Protein AF-A8QCZ4-F1 (afdb_monomer)

Nearest PDB structures (foldseek):
  3c9f-assembly3_B-2  TM=9.467E-01  e=1.834E-21  Candida albicans SC5314
  3c9f-assembly3_A  TM=9.509E-01  e=8.774E-21  Candida albicans SC5314
  1rfv-assembly1_A  TM=5.365E-01  e=2.604E+00  Ovis aries
  1lhr-assembly1_A  TM=4.390E-01  e=4.296E+00  Ovis aries

Secondary structure (DSSP, 8-state):
---EEE---SS-HHHH-PPP--TTSTTGGGGSTTHHHHHHHTTS--SEEE--SGGGSSHHHHHHIIIIIGGGGTT-EE-SSEEEEEE-TTS-EEEEESSBSEEEEE-TTT--EEEEEEEE-----PPTTEEE--HHHHTTSHHHHHHHHS-S--SEEEEEEES-SSS-THHHHHHHHHHTT-SSS-EEEEE-SS-SEEEEEEETTEEEEEE-STTS-------S--SPP---------

Mean predicted aligned error: 5.65 Å

Sequence (238 aa):
MYTYTQLVDDGNGLSDAYPELSPDDPKHKWAVNGHISNEVFAMADYDLLTIGNHELYNFSVARDVYEYFVPHWGDRYLTSNVNISLPEADGTLRSRPIGQRFTRFKTRNQQLDIQAYGVLFNFQLGAEGIQVQDPKDMVREPWFQESLRAFSHVDAFVIAGHMPVTGHDGWDALHAAIRDVWPTTPILMLAGHTHVRDCRMLDDYAMALESGRYLETIGWMSVSNVSFRATHILAALH

Foldseek 3Di:
DAAEDEADWDPDCQFAVADCDDPPDPCRQVNHGRSRVLVVVLVDDGQAYEYECVQFLDLSSLVSCLPPRQVSNPQRYADLFKWFWDQDPVRHTDTDGSHHQKDWDADPPPRFIEIEGHAEAPDDNGDPRMGGDHLLVSLVDPVNLCSLVVDPDHLAYEYHYAADQPPGCSVVSVVVSNCVRVVARAYEYEYHNVQDFDKDDPDPRYMYTYFHDDPPGDDDDDDPPSDDPPPPPPPDDD

Radius of gyration: 19.3 Å; Cα contacts (8 Å, |Δi|>4): 457; chains: 1; bounding box: 55×37×67 Å

pLDDT: mean 90.16, std 15.72, range [27.78, 98.81]

InterPro domains:
  IPR004843 Calcineurin-like, phosphoesterase domain [PF00149] (48-196)
  IPR006179 5'-Nucleotidase/apyrase [PTHR11575] (11-224)
  IPR029052 Metallo-dependent phosphatase-like [G3DSA:3.60.21.10] (8-233)
  IPR029052 Metallo-dependent phosphatase-like [SSF56300] (10-224)

Organism: Malassezia globosa (strain ATCC MYA-4612 / CBS 7966) (NCBI:txid425265)

Structure (mmCIF, N/CA/C/O backbone):
data_AF-A8QCZ4-F1
#
_entry.id   AF-A8QCZ4-F1
#
loop_
_atom_site.group_PDB
_atom_site.id
_atom_site.type_symbol
_atom_site.label_atom_id
_atom_site.label_alt_id
_atom_site.label_comp_id
_atom_site.label_asym_id
_atom_site.label_entity_id
_atom_site.label_seq_id
_atom_site.pdbx_PDB_ins_code
_atom_site.Cartn_x
_atom_site.Cartn_y
_atom_site.Cartn_z
_atom_site.occupancy
_atom_site.B_iso_or_equiv
_atom_site.auth_seq_id
_atom_site.auth_comp_id
_atom_site.auth_asym_id
_atom_site.auth_atom_id
_atom_site.pdbx_PDB_model_num
ATOM 1 N N . MET A 1 1 ? -18.178 1.452 1.780 1.00 30.33 1 MET A N 1
ATOM 2 C CA . MET A 1 1 ? -17.513 0.419 0.969 1.00 30.33 1 MET A CA 1
ATOM 3 C C . MET A 1 1 ? -16.221 1.060 0.532 1.00 30.33 1 MET A C 1
ATOM 5 O O . MET A 1 1 ? -16.318 2.192 0.089 1.00 30.33 1 MET A O 1
ATOM 9 N N . TYR A 1 2 ? -15.079 0.424 0.778 1.00 42.66 2 TYR A N 1
ATOM 10 C CA . TYR A 1 2 ? -13.811 0.847 0.187 1.00 42.66 2 TYR A CA 1
ATOM 11 C C . TYR A 1 2 ? -13.502 -0.156 -0.906 1.00 42.66 2 TYR A C 1
ATOM 13 O O . TYR A 1 2 ? -13.506 -1.362 -0.651 1.00 42.66 2 TYR A O 1
ATOM 21 N N . THR A 1 3 ? -13.308 0.332 -2.115 1.00 48.44 3 THR A N 1
ATOM 22 C CA . THR A 1 3 ? -12.804 -0.454 -3.236 1.00 48.44 3 THR A CA 1
ATOM 23 C C . THR A 1 3 ? -11.280 -0.416 -3.190 1.00 48.44 3 THR A C 1
ATOM 25 O O . THR A 1 3 ? -10.680 0.652 -3.091 1.00 48.44 3 THR A O 1
ATOM 28 N N . TYR A 1 4 ? -10.661 -1.596 -3.223 1.00 41.53 4 TYR A N 1
ATOM 29 C CA . TYR A 1 4 ? -9.214 -1.781 -3.164 1.00 41.53 4 TYR A CA 1
ATOM 30 C C . TYR A 1 4 ? -8.768 -2.750 -4.252 1.00 41.53 4 TYR A C 1
ATOM 32 O O . TYR A 1 4 ? -9.425 -3.767 -4.485 1.00 41.53 4 TYR A O 1
ATOM 40 N N . THR A 1 5 ? -7.644 -2.443 -4.888 1.00 50.66 5 THR A N 1
ATOM 41 C CA . THR A 1 5 ? -6.953 -3.346 -5.804 1.00 50.66 5 THR A CA 1
ATOM 42 C C . THR A 1 5 ? -5.444 -3.208 -5.636 1.00 50.66 5 THR A C 1
ATOM 44 O O . THR A 1 5 ? -4.941 -2.166 -5.210 1.00 50.66 5 THR A O 1
ATOM 47 N N . GLN A 1 6 ? -4.738 -4.275 -5.985 1.00 50.56 6 GLN A N 1
ATOM 48 C CA . GLN A 1 6 ? -3.308 -4.271 -6.285 1.00 50.56 6 GLN A CA 1
ATOM 49 C C . GLN A 1 6 ? -3.188 -4.365 -7.805 1.00 50.56 6 GLN A C 1
ATOM 51 O O . GLN A 1 6 ? -4.056 -4.975 -8.437 1.00 50.56 6 GLN A O 1
ATOM 56 N N . LEU A 1 7 ? -2.210 -3.680 -8.386 1.00 55.50 7 LEU A N 1
ATOM 57 C CA . LEU A 1 7 ? -2.109 -3.565 -9.839 1.00 55.50 7 LEU A CA 1
ATOM 58 C C . LEU A 1 7 ? -1.539 -4.831 -10.463 1.00 55.50 7 LEU A C 1
ATOM 60 O O . LEU A 1 7 ? -1.124 -5.761 -9.771 1.00 55.50 7 LEU A O 1
ATOM 64 N N . VAL A 1 8 ? -1.772 -4.913 -11.770 1.00 60.84 8 VAL A N 1
ATOM 65 C CA . VAL A 1 8 ? -1.895 -6.163 -12.507 1.00 60.84 8 VAL A CA 1
ATOM 66 C C . VAL A 1 8 ? -1.145 -6.013 -13.823 1.00 60.84 8 VAL A C 1
ATOM 68 O O . VAL A 1 8 ? -1.732 -5.687 -14.859 1.00 60.84 8 VAL A O 1
ATOM 71 N N . ASP A 1 9 ? 0.155 -6.253 -13.759 1.00 63.16 9 ASP A N 1
ATOM 72 C CA . ASP A 1 9 ? 0.943 -6.753 -14.878 1.00 63.16 9 ASP A CA 1
ATOM 73 C C . ASP A 1 9 ? 1.561 -8.120 -14.523 1.00 63.16 9 ASP A C 1
ATOM 75 O O . ASP A 1 9 ? 1.350 -8.644 -13.427 1.00 63.16 9 ASP A O 1
ATOM 79 N N . ASP A 1 10 ? 2.203 -8.766 -15.498 1.00 75.50 10 ASP A N 1
ATOM 80 C CA . ASP A 1 10 ? 2.826 -10.094 -15.401 1.00 75.50 10 ASP A CA 1
ATOM 81 C C . ASP A 1 10 ? 1.844 -11.270 -15.206 1.00 75.50 10 ASP A C 1
ATOM 83 O O . ASP A 1 10 ? 1.996 -12.143 -14.341 1.00 75.50 10 ASP A O 1
ATOM 87 N N . GLY A 1 11 ? 0.834 -11.359 -16.067 1.00 81.56 11 GLY A N 1
ATOM 88 C CA . GLY A 1 11 ? -0.070 -12.510 -16.095 1.00 81.56 11 GLY A CA 1
ATOM 89 C C . GLY A 1 11 ? -1.188 -12.460 -17.134 1.00 81.56 11 GLY A C 1
ATOM 90 O O . GLY A 1 11 ? -2.040 -13.355 -17.142 1.00 81.56 11 GLY A O 1
ATOM 91 N N . ASN A 1 12 ? -1.236 -11.441 -17.998 1.00 87.94 12 ASN A N 1
ATOM 92 C CA . ASN A 1 12 ? -2.298 -11.286 -18.986 1.00 87.94 12 ASN A CA 1
ATOM 93 C C . ASN A 1 12 ? -1.841 -10.520 -20.237 1.00 87.94 12 ASN A C 1
ATOM 95 O O . ASN A 1 12 ? -1.133 -9.523 -20.169 1.00 87.94 12 ASN A O 1
ATOM 99 N N . GLY A 1 13 ? -2.344 -10.914 -21.410 1.00 88.25 13 GLY A N 1
ATOM 100 C CA . GLY A 1 13 ? -2.006 -10.225 -22.657 1.00 88.25 13 GLY A CA 1
ATOM 101 C C . GLY A 1 13 ? -2.434 -8.752 -22.700 1.00 88.25 13 GLY A C 1
ATOM 102 O O . GLY A 1 13 ? -1.812 -7.973 -23.413 1.00 88.25 13 GLY A O 1
ATOM 103 N N . LEU A 1 14 ? -3.453 -8.354 -21.929 1.00 88.44 14 LEU A N 1
ATOM 104 C CA . LEU A 1 14 ? -3.872 -6.951 -21.836 1.00 88.44 14 LEU A CA 1
ATOM 105 C C . LEU A 1 14 ? -2.820 -6.055 -21.162 1.00 88.44 14 LEU A C 1
ATOM 107 O O . LEU A 1 14 ? -2.770 -4.869 -21.467 1.00 88.44 14 LEU A O 1
ATOM 111 N N . SER A 1 15 ? -2.011 -6.601 -20.254 1.00 88.94 15 SER A N 1
ATOM 112 C CA . SER A 1 15 ? -0.967 -5.861 -19.540 1.00 88.94 15 SER A CA 1
ATOM 113 C C . SER A 1 15 ? 0.425 -6.072 -20.143 1.00 88.94 15 SER A C 1
ATOM 115 O O . SER A 1 15 ? 1.247 -5.165 -20.052 1.00 88.94 15 SER A O 1
ATOM 117 N N . ASP A 1 16 ? 0.669 -7.219 -20.796 1.00 87.62 16 ASP A N 1
ATOM 118 C CA . ASP A 1 16 ? 2.037 -7.695 -21.069 1.00 87.62 16 ASP A CA 1
ATOM 119 C C . ASP A 1 16 ? 2.362 -7.883 -22.564 1.00 87.62 16 ASP A C 1
ATOM 121 O O . ASP A 1 16 ? 3.525 -7.997 -22.938 1.00 87.62 16 ASP A O 1
ATOM 125 N N . ALA A 1 17 ? 1.364 -7.980 -23.455 1.00 85.25 17 ALA A N 1
ATOM 126 C CA . ALA A 1 17 ? 1.588 -8.439 -24.838 1.00 85.25 17 ALA A CA 1
ATOM 127 C C . ALA A 1 17 ? 1.992 -7.327 -25.825 1.00 85.25 17 ALA A C 1
ATOM 129 O O . ALA A 1 17 ? 1.708 -7.425 -27.025 1.00 85.25 17 ALA A O 1
ATOM 130 N N . TYR A 1 18 ? 2.643 -6.270 -25.342 1.00 81.31 18 TYR A N 1
ATOM 131 C CA . TYR A 1 18 ? 3.094 -5.167 -26.186 1.00 81.31 18 TYR A CA 1
ATOM 132 C C . TYR A 1 18 ? 4.511 -5.422 -26.721 1.00 81.31 18 TYR A C 1
ATOM 134 O O . TYR A 1 18 ? 5.345 -6.001 -26.027 1.00 81.31 18 TYR A O 1
ATOM 142 N N . PRO A 1 19 ? 4.802 -5.047 -27.981 1.00 83.44 19 PRO A N 1
ATOM 143 C CA . PRO A 1 19 ? 6.122 -5.264 -28.559 1.00 83.44 19 PRO A CA 1
ATOM 144 C C . PRO A 1 19 ? 7.164 -4.409 -27.840 1.00 83.44 19 PRO A C 1
ATOM 146 O O . PRO A 1 19 ? 6.911 -3.236 -27.587 1.00 83.44 19 PRO A O 1
ATOM 149 N N . GLU A 1 20 ? 8.354 -4.958 -27.589 1.00 82.06 20 GLU A N 1
ATOM 150 C CA . GLU A 1 20 ? 9.473 -4.168 -27.072 1.00 82.06 20 GLU A CA 1
ATOM 151 C C . GLU A 1 20 ? 9.800 -3.017 -28.034 1.00 82.06 20 GLU A C 1
ATOM 153 O O . GLU A 1 20 ? 10.052 -3.221 -29.226 1.00 82.06 20 GLU A O 1
ATOM 158 N N . LEU A 1 21 ? 9.804 -1.795 -27.506 1.00 87.50 21 LEU A N 1
ATOM 159 C CA . LEU A 1 21 ? 10.183 -0.588 -28.232 1.00 87.50 21 LEU A CA 1
ATOM 160 C C . LEU A 1 21 ? 11.407 0.044 -27.574 1.00 87.50 21 LEU A C 1
ATOM 162 O O . LEU A 1 21 ? 11.527 0.042 -26.349 1.00 87.50 21 LEU A O 1
ATOM 166 N N . SER A 1 22 ? 12.291 0.634 -28.383 1.00 86.81 22 SER A N 1
ATOM 167 C CA . SER A 1 22 ? 13.420 1.423 -27.873 1.00 86.81 22 SER A CA 1
ATOM 168 C C . SER A 1 22 ? 12.918 2.538 -26.943 1.00 86.81 22 SER A C 1
ATOM 170 O O . SER A 1 22 ? 11.900 3.145 -27.275 1.00 86.81 22 SER A O 1
ATOM 172 N N . PRO A 1 23 ? 13.621 2.876 -25.845 1.00 84.06 23 PRO A N 1
ATOM 173 C CA . PRO A 1 23 ? 13.284 4.029 -25.005 1.00 84.06 23 PRO A CA 1
ATOM 174 C C . PRO A 1 23 ? 13.187 5.365 -25.761 1.00 84.06 23 PRO A C 1
ATOM 176 O O . PRO A 1 23 ? 12.470 6.262 -25.326 1.00 84.06 23 PRO A O 1
ATOM 179 N N . ASP A 1 24 ? 13.875 5.490 -26.901 1.00 88.75 24 ASP A N 1
ATOM 180 C CA . ASP A 1 24 ? 13.821 6.677 -27.767 1.00 88.75 24 ASP A CA 1
ATOM 181 C C . ASP A 1 24 ? 12.590 6.699 -28.697 1.00 88.75 24 ASP A C 1
ATOM 183 O O . ASP A 1 24 ? 12.331 7.702 -29.369 1.00 88.75 24 ASP A O 1
ATOM 187 N N . ASP A 1 25 ? 11.835 5.599 -28.787 1.00 90.50 25 ASP A N 1
ATOM 188 C CA . ASP A 1 25 ? 10.625 5.543 -29.602 1.00 90.50 25 ASP A CA 1
ATOM 189 C C . ASP A 1 25 ? 9.521 6.389 -28.940 1.00 90.50 25 ASP A C 1
ATOM 191 O O . ASP A 1 25 ? 9.198 6.180 -27.767 1.00 90.50 25 ASP A O 1
ATOM 195 N N . PRO A 1 26 ? 8.866 7.316 -29.666 1.00 87.12 26 PRO A N 1
ATOM 196 C CA . PRO A 1 26 ? 7.785 8.124 -29.108 1.00 87.12 26 PRO A CA 1
ATOM 197 C C . PRO A 1 26 ? 6.582 7.299 -28.640 1.00 87.12 26 PRO A C 1
ATOM 199 O O . PRO A 1 26 ? 5.718 7.853 -27.971 1.00 87.12 26 PRO A O 1
ATOM 202 N N . LYS A 1 27 ? 6.494 6.012 -28.996 1.00 88.31 27 LYS A N 1
ATOM 203 C CA . LYS A 1 27 ? 5.473 5.059 -28.551 1.00 88.31 27 LYS A CA 1
ATOM 204 C C . LYS A 1 27 ? 5.954 4.136 -27.427 1.00 88.31 27 LYS A C 1
ATOM 206 O O . LYS A 1 27 ? 5.194 3.260 -27.025 1.00 88.31 27 LYS A O 1
ATOM 211 N N . HIS A 1 28 ? 7.157 4.337 -26.885 1.00 87.69 28 HIS A N 1
ATOM 212 C CA . HIS A 1 28 ? 7.737 3.462 -25.863 1.00 87.69 28 HIS A CA 1
ATOM 213 C C . HIS A 1 28 ? 6.840 3.275 -24.635 1.00 87.69 28 HIS A C 1
ATOM 215 O O . HIS A 1 28 ? 6.663 2.145 -24.201 1.00 87.69 28 HIS A O 1
ATOM 221 N N . LYS A 1 29 ? 6.197 4.331 -24.112 1.00 84.25 29 LYS A N 1
ATOM 222 C CA . LYS A 1 29 ? 5.327 4.177 -22.924 1.00 84.25 29 LYS A CA 1
ATOM 223 C C . LYS A 1 29 ? 4.152 3.206 -23.148 1.00 84.25 29 LYS A C 1
ATOM 225 O O . LYS A 1 29 ? 3.766 2.506 -22.232 1.00 84.25 29 LYS A O 1
ATOM 230 N N . TRP A 1 30 ? 3.650 3.060 -24.380 1.00 87.81 30 TRP A N 1
ATOM 231 C CA . TRP A 1 30 ? 2.586 2.101 -24.722 1.00 87.81 30 TRP A CA 1
ATOM 232 C C . TRP A 1 30 ? 3.101 0.656 -24.809 1.00 87.81 30 TRP A C 1
ATOM 234 O O . TRP A 1 30 ? 2.307 -0.261 -24.991 1.00 87.81 30 TRP A O 1
ATOM 244 N N . ALA A 1 31 ? 4.419 0.467 -24.729 1.00 88.69 31 ALA A N 1
ATOM 245 C CA . ALA A 1 31 ? 5.096 -0.820 -24.662 1.00 88.69 31 ALA A CA 1
ATOM 246 C C . ALA A 1 31 ? 5.612 -1.158 -23.254 1.00 88.69 31 ALA A C 1
ATOM 248 O O . ALA A 1 31 ? 6.227 -2.205 -23.073 1.00 88.69 31 ALA A O 1
ATOM 249 N N . VAL A 1 32 ? 5.381 -0.292 -22.261 1.00 91.81 32 VAL A N 1
ATOM 250 C CA . VAL A 1 32 ? 5.675 -0.604 -20.860 1.00 91.81 32 VAL A CA 1
ATOM 251 C C . VAL A 1 32 ? 4.547 -1.477 -20.316 1.00 91.81 32 VAL A C 1
ATOM 253 O O . VAL A 1 32 ? 3.369 -1.146 -20.492 1.00 91.81 32 VAL A O 1
ATOM 256 N N . ASN A 1 33 ? 4.910 -2.586 -19.663 1.00 91.12 33 ASN A N 1
ATOM 257 C CA . ASN A 1 33 ? 3.946 -3.462 -18.998 1.00 91.12 33 ASN A CA 1
ATOM 258 C C . ASN A 1 33 ? 3.025 -2.644 -18.089 1.00 91.12 33 ASN A C 1
ATOM 260 O O . ASN A 1 33 ? 3.452 -1.694 -17.432 1.00 91.12 33 ASN A O 1
ATOM 264 N N . GLY A 1 34 ? 1.743 -2.981 -18.109 1.00 90.75 34 GLY A N 1
ATOM 265 C CA . GLY A 1 34 ? 0.751 -2.321 -17.274 1.00 90.75 34 GLY A CA 1
ATOM 266 C C . GLY A 1 34 ? 0.220 -0.988 -17.814 1.00 90.75 34 GLY A C 1
ATOM 267 O O . GLY A 1 34 ? -0.880 -0.610 -17.426 1.00 90.75 34 GLY A O 1
ATOM 268 N N . HIS A 1 35 ? 0.900 -0.283 -18.734 1.00 92.69 35 HIS A N 1
ATOM 269 C CA . HIS A 1 35 ? 0.500 1.082 -19.133 1.00 92.69 35 HIS A CA 1
ATOM 270 C C . HIS A 1 35 ? -0.952 1.159 -19.629 1.00 92.69 35 HIS A C 1
ATOM 272 O O . HIS A 1 35 ? -1.761 1.934 -19.121 1.00 92.69 35 HIS A O 1
ATOM 278 N N . ILE A 1 36 ? -1.312 0.305 -20.591 1.00 91.38 36 ILE A N 1
ATOM 279 C CA . ILE A 1 36 ? -2.653 0.311 -21.194 1.00 91.38 36 ILE A CA 1
ATOM 280 C C . ILE A 1 36 ? -3.693 -0.335 -20.279 1.00 91.38 36 ILE A C 1
ATOM 282 O O . ILE A 1 36 ? -4.815 0.161 -20.173 1.00 91.38 36 ILE A O 1
ATOM 286 N N . SER A 1 37 ? -3.354 -1.428 -19.591 1.00 91.56 37 SER A N 1
ATOM 287 C CA . SER A 1 37 ? -4.281 -2.050 -18.640 1.00 91.56 37 SER A CA 1
ATOM 288 C C . SER A 1 37 ? -4.615 -1.098 -17.491 1.00 91.56 37 SER A C 1
ATOM 290 O O . SER A 1 37 ? -5.767 -1.049 -17.067 1.00 91.56 37 SER A O 1
ATOM 292 N N . ASN A 1 38 ? -3.663 -0.280 -17.040 1.00 92.62 38 ASN A N 1
ATOM 293 C CA . ASN A 1 38 ? -3.867 0.735 -16.011 1.00 92.62 38 ASN A CA 1
ATOM 294 C C . ASN A 1 38 ? -4.874 1.812 -16.434 1.00 92.62 38 ASN A C 1
ATOM 296 O O . ASN A 1 38 ? -5.669 2.244 -15.601 1.00 92.62 38 ASN A O 1
ATOM 300 N N . GLU A 1 39 ? -4.936 2.188 -17.716 1.00 92.44 39 GLU A N 1
ATOM 301 C CA . GLU A 1 39 ? -6.003 3.068 -18.222 1.00 92.44 39 GLU A CA 1
ATOM 302 C C . GLU A 1 39 ? -7.394 2.430 -18.059 1.00 92.44 39 GLU A C 1
ATOM 304 O O . GLU A 1 39 ? -8.362 3.121 -17.743 1.00 92.44 39 GLU A O 1
ATOM 309 N N . VAL A 1 40 ? -7.500 1.107 -18.226 1.00 91.62 40 VAL A N 1
ATOM 310 C CA . VAL A 1 40 ? -8.746 0.357 -18.002 1.00 91.62 40 VAL A CA 1
ATOM 311 C C . VAL A 1 40 ? -9.059 0.247 -16.508 1.00 91.62 40 VAL A C 1
ATOM 313 O O . VAL A 1 40 ? -10.199 0.484 -16.110 1.00 91.62 40 VAL A O 1
ATOM 316 N N . PHE A 1 41 ? -8.071 -0.060 -15.661 1.00 89.88 41 PHE A N 1
ATOM 317 C CA . PHE A 1 41 ? -8.256 -0.111 -14.204 1.00 89.88 41 PHE A CA 1
ATOM 318 C C . PHE A 1 41 ? -8.671 1.246 -13.624 1.00 89.88 41 PHE A C 1
ATOM 320 O O . PHE A 1 41 ? -9.512 1.289 -12.728 1.00 89.88 41 PHE A O 1
ATOM 3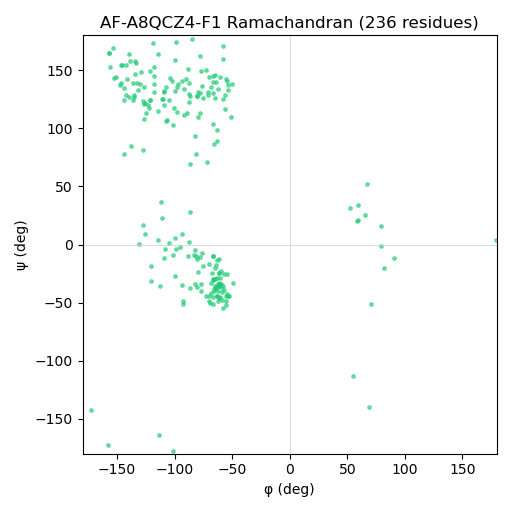27 N N . ALA A 1 42 ? -8.166 2.350 -14.182 1.00 92.25 42 ALA A N 1
ATOM 328 C CA . ALA A 1 42 ? -8.554 3.710 -13.811 1.00 92.25 42 ALA A CA 1
ATOM 329 C C . ALA A 1 42 ? -10.012 4.065 -14.163 1.00 92.25 42 ALA A C 1
ATOM 331 O O . ALA A 1 42 ? -10.521 5.089 -13.717 1.00 92.25 42 ALA A O 1
ATOM 332 N N . MET A 1 43 ? -10.723 3.233 -14.933 1.00 93.81 43 MET A N 1
ATOM 333 C CA . MET A 1 43 ? -12.159 3.427 -15.173 1.00 93.81 43 MET A CA 1
ATOM 334 C C . MET A 1 43 ? -13.021 3.022 -13.969 1.00 93.81 43 MET A C 1
ATOM 336 O O . MET A 1 43 ? -14.188 3.411 -13.900 1.00 93.81 43 MET A O 1
ATOM 340 N N . ALA A 1 44 ? -12.484 2.221 -13.044 1.00 91.19 44 ALA A N 1
ATOM 341 C CA . ALA A 1 44 ? -13.169 1.857 -11.813 1.00 91.19 44 ALA A CA 1
ATOM 342 C C . ALA A 1 44 ? -12.910 2.898 -10.711 1.00 91.19 44 ALA A C 1
ATOM 344 O O . ALA A 1 44 ? -11.792 3.370 -10.524 1.00 91.19 44 ALA A O 1
ATOM 345 N N . ASP A 1 45 ? -13.960 3.228 -9.957 1.00 91.19 45 ASP A N 1
ATOM 346 C CA . ASP A 1 45 ? -13.930 4.233 -8.888 1.00 91.19 45 ASP A CA 1
ATOM 347 C C . ASP A 1 45 ? -13.348 3.624 -7.598 1.00 91.19 45 ASP A C 1
ATOM 349 O O . ASP A 1 45 ? -14.071 3.176 -6.699 1.00 91.19 45 ASP A O 1
ATOM 353 N N . TYR A 1 46 ? -12.020 3.488 -7.561 1.00 94.00 46 TYR A N 1
ATOM 354 C CA . TYR A 1 46 ? -11.283 3.013 -6.391 1.00 94.00 46 TYR A CA 1
ATOM 355 C C . TYR A 1 46 ? -11.084 4.134 -5.365 1.00 94.00 46 TYR A C 1
ATOM 357 O O . TYR A 1 46 ? -10.548 5.193 -5.685 1.00 94.00 46 TYR A O 1
ATOM 365 N N . ASP A 1 47 ? -11.453 3.882 -4.106 1.00 95.62 47 ASP A N 1
ATOM 366 C CA . ASP A 1 47 ? -11.222 4.844 -3.020 1.00 95.62 47 ASP A CA 1
ATOM 367 C C . ASP A 1 47 ? -9.763 4.852 -2.544 1.00 95.62 47 ASP A C 1
ATOM 369 O O . ASP A 1 47 ? -9.274 5.884 -2.092 1.00 95.62 47 ASP A O 1
ATOM 373 N N . LEU A 1 48 ? -9.089 3.696 -2.563 1.00 96.94 48 LEU A N 1
ATOM 374 C CA . LEU A 1 48 ? -7.715 3.514 -2.089 1.00 96.94 48 LEU A CA 1
ATOM 375 C C . LEU A 1 48 ? -7.003 2.437 -2.913 1.00 96.94 48 LEU A C 1
ATOM 377 O O . LEU A 1 48 ? -7.555 1.363 -3.151 1.00 96.94 48 LEU A O 1
ATOM 381 N N . LEU A 1 49 ? -5.745 2.689 -3.274 1.00 96.44 49 LEU A N 1
ATOM 382 C CA . LEU A 1 49 ? -4.879 1.724 -3.954 1.00 96.44 49 LEU A CA 1
ATOM 383 C C . LEU A 1 49 ? -3.493 1.709 -3.308 1.00 96.44 49 LEU A C 1
ATOM 385 O O . LEU A 1 49 ? -3.081 2.677 -2.671 1.00 96.44 49 LEU A O 1
ATOM 389 N N . THR A 1 50 ? -2.762 0.614 -3.492 1.00 97.19 50 THR A N 1
ATOM 390 C CA . THR A 1 50 ? -1.337 0.515 -3.145 1.00 97.19 50 THR A CA 1
ATOM 391 C C . THR A 1 50 ? -0.606 -0.253 -4.236 1.00 97.19 50 THR A C 1
ATOM 393 O O . THR A 1 50 ? -1.224 -0.957 -5.034 1.00 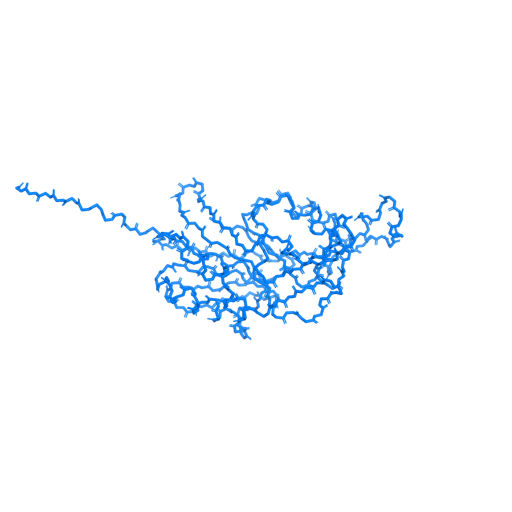97.19 50 THR A O 1
ATOM 396 N N . ILE A 1 51 ? 0.715 -0.140 -4.231 1.00 96.00 51 ILE A N 1
ATOM 397 C CA . ILE A 1 51 ? 1.597 -0.854 -5.153 1.00 96.00 51 ILE A CA 1
ATOM 398 C C . ILE A 1 51 ? 1.785 -2.329 -4.760 1.00 96.00 51 ILE A C 1
ATOM 400 O O . ILE A 1 51 ? 1.739 -2.658 -3.568 1.00 96.00 51 ILE A O 1
ATOM 404 N N . GLY A 1 52 ? 2.004 -3.201 -5.746 1.00 96.06 52 GLY A N 1
ATOM 405 C CA . GLY A 1 52 ? 2.475 -4.572 -5.568 1.00 96.06 52 GLY A CA 1
ATOM 406 C C . GLY A 1 52 ? 3.967 -4.718 -5.869 1.00 96.06 52 GLY A C 1
ATOM 407 O O . GLY A 1 52 ? 4.672 -3.743 -6.112 1.00 96.06 52 GLY A O 1
ATOM 408 N N . ASN A 1 53 ? 4.493 -5.944 -5.790 1.00 95.81 53 ASN A N 1
ATOM 409 C CA . ASN A 1 53 ? 5.898 -6.186 -6.141 1.00 95.81 53 ASN A CA 1
ATOM 410 C C . ASN A 1 53 ? 6.137 -6.289 -7.653 1.00 95.81 53 ASN A C 1
ATOM 412 O O . ASN A 1 53 ? 7.266 -6.068 -8.086 1.00 95.81 53 ASN A O 1
ATOM 416 N N . HIS A 1 54 ? 5.111 -6.629 -8.437 1.00 94.25 54 HIS A N 1
ATOM 417 C CA . HIS A 1 54 ? 5.231 -6.797 -9.886 1.00 94.25 54 HIS A CA 1
ATOM 418 C C . HIS A 1 54 ? 5.604 -5.485 -10.585 1.00 94.25 54 HIS A C 1
ATOM 420 O O . HIS A 1 54 ? 6.552 -5.453 -11.370 1.00 94.25 54 HIS A O 1
ATOM 426 N N . GLU A 1 55 ? 5.062 -4.364 -10.104 1.00 93.44 55 GLU A N 1
ATOM 427 C CA . GLU A 1 55 ? 5.405 -3.031 -10.607 1.00 93.44 55 GLU A CA 1
ATOM 428 C C . GLU A 1 55 ? 6.859 -2.614 -10.309 1.00 93.44 55 GLU A C 1
ATOM 430 O O . GLU A 1 55 ? 7.322 -1.583 -10.796 1.00 93.44 55 GLU A O 1
ATOM 435 N N . LEU A 1 56 ? 7.589 -3.365 -9.473 1.00 96.75 56 LEU A N 1
ATOM 436 C CA . LEU A 1 56 ? 8.888 -2.963 -8.927 1.00 96.75 56 LEU A CA 1
ATOM 437 C C . LEU A 1 56 ? 10.078 -3.745 -9.486 1.00 96.75 56 LEU A C 1
ATOM 439 O O . LEU A 1 56 ? 11.217 -3.329 -9.258 1.00 96.75 56 LEU A O 1
ATOM 443 N N . TYR A 1 57 ? 9.858 -4.847 -10.210 1.00 93.69 57 TYR A N 1
ATOM 444 C CA . TYR A 1 57 ? 10.951 -5.613 -10.827 1.00 93.69 57 TYR A CA 1
ATOM 445 C C . TYR A 1 57 ? 11.666 -4.835 -11.933 1.00 93.69 57 TYR A C 1
ATOM 447 O O . TYR A 1 57 ? 12.861 -5.030 -12.152 1.00 93.69 57 TYR A O 1
ATOM 455 N N . ASN A 1 58 ? 10.946 -3.950 -12.624 1.00 93.94 58 ASN A N 1
ATOM 456 C CA . ASN A 1 58 ? 11.477 -3.130 -13.700 1.00 93.94 58 ASN A CA 1
ATOM 457 C C . ASN A 1 58 ? 11.291 -1.643 -13.377 1.00 93.94 58 ASN A C 1
ATOM 459 O O . ASN A 1 58 ? 10.176 -1.169 -13.166 1.00 93.94 58 ASN A O 1
ATOM 463 N N . PHE A 1 59 ? 12.391 -0.887 -13.392 1.00 95.06 59 PHE A N 1
ATOM 464 C CA . PHE A 1 59 ? 12.361 0.545 -13.111 1.00 95.06 59 PHE A CA 1
ATOM 465 C C . PHE A 1 59 ? 11.478 1.322 -14.097 1.00 95.06 59 PHE A C 1
ATOM 467 O O . PHE A 1 59 ? 10.844 2.294 -13.695 1.00 95.06 59 PHE A O 1
ATOM 474 N N . SER A 1 60 ? 11.399 0.910 -15.371 1.00 93.38 60 SER A N 1
ATOM 475 C CA . SER A 1 60 ? 10.528 1.584 -16.341 1.00 93.38 60 SER A CA 1
ATOM 476 C C . SER A 1 60 ? 9.051 1.433 -15.983 1.00 93.38 60 SER A C 1
ATOM 478 O O . SER A 1 60 ? 8.307 2.391 -16.149 1.00 93.38 60 SER A O 1
ATOM 480 N N . VAL A 1 61 ? 8.647 0.279 -15.440 1.00 94.31 61 VAL A N 1
ATOM 481 C CA . VAL A 1 61 ? 7.275 0.024 -14.969 1.00 94.31 61 VAL A CA 1
ATOM 482 C C . VAL A 1 61 ? 6.981 0.864 -13.729 1.00 94.31 61 VAL A C 1
ATOM 484 O O . VAL A 1 61 ? 6.026 1.635 -13.722 1.00 94.31 61 VAL A O 1
ATOM 487 N N . ALA A 1 62 ? 7.856 0.823 -12.718 1.00 96.50 62 ALA A N 1
ATOM 488 C CA . ALA A 1 62 ? 7.704 1.643 -11.514 1.00 96.50 62 ALA A CA 1
ATOM 489 C C . ALA A 1 62 ? 7.627 3.146 -11.839 1.00 96.50 62 ALA A C 1
ATOM 491 O O . ALA A 1 62 ? 6.847 3.891 -11.238 1.00 96.50 62 ALA A O 1
ATOM 492 N N . ARG A 1 63 ? 8.434 3.600 -12.806 1.00 96.12 63 ARG A N 1
ATOM 493 C CA . ARG A 1 63 ? 8.428 4.978 -13.296 1.00 96.12 63 ARG A CA 1
ATOM 494 C C . ARG A 1 63 ? 7.151 5.310 -14.065 1.00 96.12 63 ARG A C 1
ATOM 496 O O . ARG A 1 63 ? 6.619 6.395 -13.863 1.00 96.12 63 ARG A O 1
ATOM 503 N N . ASP A 1 64 ? 6.651 4.410 -14.905 1.00 95.25 64 ASP A N 1
ATOM 504 C CA . ASP A 1 64 ? 5.391 4.610 -15.626 1.00 95.25 64 ASP A CA 1
ATOM 505 C C . ASP A 1 64 ? 4.205 4.728 -14.657 1.00 95.25 64 ASP A C 1
ATOM 507 O O . ASP A 1 64 ? 3.427 5.680 -14.736 1.00 95.25 64 ASP A O 1
ATOM 511 N N . VAL A 1 65 ? 4.149 3.849 -13.648 1.00 96.12 65 VAL A N 1
ATOM 512 C CA . VAL A 1 65 ? 3.184 3.935 -12.543 1.00 96.12 65 VAL A CA 1
ATOM 513 C C . VAL A 1 65 ? 3.275 5.297 -11.856 1.00 96.12 65 VAL A C 1
ATOM 515 O O . VAL A 1 65 ? 2.253 5.960 -11.678 1.00 96.12 65 VAL A O 1
ATOM 518 N N . TYR A 1 66 ? 4.484 5.748 -11.510 1.00 96.81 66 TYR A N 1
ATOM 519 C CA . TYR A 1 66 ? 4.711 7.049 -10.878 1.00 96.81 66 TYR A CA 1
ATOM 520 C C . TYR A 1 66 ? 4.254 8.236 -11.745 1.00 96.81 66 TYR A C 1
ATOM 522 O O . TYR A 1 66 ? 3.628 9.165 -11.237 1.00 96.81 66 TYR A O 1
ATOM 530 N N . GLU A 1 67 ? 4.573 8.227 -13.041 1.00 95.44 67 GLU A N 1
ATOM 531 C CA . GLU A 1 67 ? 4.342 9.359 -13.948 1.00 95.44 67 GLU A CA 1
ATOM 532 C C . GLU A 1 67 ? 2.906 9.429 -14.483 1.00 95.44 67 GLU A C 1
ATOM 534 O O . GLU A 1 67 ? 2.391 10.532 -14.682 1.00 95.44 67 GLU A O 1
ATOM 539 N N . TYR A 1 68 ? 2.254 8.286 -14.716 1.00 94.75 68 TYR A N 1
ATOM 540 C CA . TYR A 1 68 ? 0.988 8.229 -15.457 1.00 94.75 68 TYR A CA 1
ATOM 541 C C . TYR A 1 68 ? -0.172 7.641 -14.662 1.00 94.75 68 TYR A C 1
ATOM 543 O O . TYR A 1 68 ? -1.306 8.080 -14.852 1.00 94.75 68 TYR A O 1
ATOM 551 N N . PHE A 1 69 ? 0.082 6.701 -13.748 1.00 94.69 69 PHE A N 1
ATOM 552 C CA . PHE A 1 69 ? -0.996 6.060 -12.999 1.00 94.69 69 PHE A CA 1
ATOM 553 C C . PHE A 1 69 ? -1.285 6.748 -11.663 1.00 94.69 69 PHE A C 1
ATOM 555 O O . PHE A 1 69 ? -2.422 7.130 -11.396 1.00 94.69 69 PHE A O 1
ATOM 562 N N . VAL A 1 70 ? -0.262 6.972 -10.834 1.00 96.38 70 VAL A N 1
ATOM 563 C CA . VAL A 1 70 ? -0.388 7.620 -9.517 1.00 96.38 70 VAL A CA 1
ATOM 564 C C . VAL A 1 70 ? -1.111 8.975 -9.587 1.00 96.38 70 VAL A C 1
ATOM 566 O O . VAL A 1 70 ? -2.003 9.191 -8.760 1.00 96.38 70 VAL A O 1
ATOM 569 N N . PRO A 1 71 ? -0.827 9.880 -10.552 1.00 96.25 71 PRO A N 1
ATOM 570 C CA . PRO A 1 71 ? -1.475 11.191 -10.595 1.00 96.25 71 PRO A CA 1
ATOM 571 C C . PRO A 1 71 ? -2.996 11.141 -10.770 1.00 96.25 71 PRO A C 1
ATOM 573 O O . PRO A 1 71 ? -3.676 12.074 -10.345 1.00 96.25 71 PRO A O 1
ATOM 576 N N . HIS A 1 72 ? -3.541 10.062 -11.348 1.00 95.56 72 HIS A N 1
ATOM 577 C CA . HIS A 1 72 ? -4.988 9.873 -11.490 1.00 95.56 72 HIS A CA 1
ATOM 578 C C . HIS A 1 72 ? -5.702 9.827 -10.130 1.00 95.56 72 HIS A C 1
ATOM 580 O O . HIS A 1 72 ? -6.821 10.314 -9.989 1.00 95.56 72 HIS A O 1
ATOM 586 N N . TRP A 1 73 ? -5.033 9.286 -9.111 1.00 95.00 73 TRP A N 1
ATOM 587 C CA . TRP A 1 73 ? -5.619 8.991 -7.804 1.00 95.00 73 TRP A CA 1
ATOM 588 C C . TRP A 1 73 ? -5.408 10.099 -6.769 1.00 95.00 73 TRP A C 1
ATOM 590 O O . TRP A 1 73 ? -5.868 9.976 -5.635 1.00 95.00 73 TRP A O 1
ATOM 600 N N . GLY A 1 74 ? -4.694 11.175 -7.117 1.00 93.50 74 GLY A N 1
ATOM 601 C CA . GLY A 1 74 ? -4.391 12.270 -6.197 1.00 93.50 74 GLY A CA 1
ATOM 602 C C . GLY A 1 74 ? -3.702 11.779 -4.919 1.00 93.50 74 GLY A C 1
ATOM 603 O O . GLY A 1 74 ? -2.567 11.313 -4.948 1.00 93.50 74 GLY A O 1
ATOM 604 N N . ASP A 1 75 ? -4.389 11.890 -3.782 1.00 95.25 75 ASP A N 1
ATOM 605 C CA . ASP A 1 75 ? -3.891 11.448 -2.477 1.00 95.25 75 ASP A CA 1
ATOM 606 C C . ASP A 1 75 ? -4.306 10.012 -2.094 1.00 95.25 75 ASP A C 1
ATOM 608 O O . ASP A 1 75 ? -4.095 9.604 -0.953 1.00 95.25 75 ASP A O 1
ATOM 612 N N . ARG A 1 76 ? -4.904 9.243 -3.017 1.00 95.81 76 ARG A N 1
ATOM 613 C CA . ARG A 1 76 ? -5.476 7.904 -2.764 1.00 95.81 76 ARG A CA 1
ATOM 614 C C . ARG A 1 76 ? -4.618 6.723 -3.209 1.00 95.81 76 ARG A C 1
ATOM 616 O O . ARG A 1 76 ? -4.931 5.592 -2.838 1.00 95.81 76 ARG A O 1
ATOM 623 N N . TYR A 1 77 ? -3.531 6.961 -3.939 1.00 97.56 77 TYR A N 1
ATOM 624 C CA . TYR A 1 77 ? -2.520 5.936 -4.199 1.00 97.56 77 TYR A CA 1
ATOM 625 C C . TYR A 1 77 ? -1.463 5.971 -3.100 1.00 97.56 77 TYR A C 1
ATOM 627 O O . TYR A 1 77 ? -0.727 6.954 -2.974 1.00 97.56 77 TYR A O 1
ATOM 635 N N . LEU A 1 78 ? -1.397 4.919 -2.290 1.00 98.38 78 LEU A N 1
ATOM 636 C CA . LEU A 1 78 ? -0.610 4.903 -1.065 1.00 98.38 78 LEU A CA 1
ATOM 637 C C . LEU A 1 78 ? 0.623 4.004 -1.186 1.00 98.38 78 LEU A C 1
ATOM 639 O O . LEU A 1 78 ? 0.520 2.858 -1.603 1.00 98.38 78 LEU A O 1
ATOM 643 N N . THR A 1 79 ? 1.784 4.511 -0.775 1.00 98.06 79 THR A N 1
ATOM 644 C CA . THR A 1 79 ? 3.048 3.765 -0.661 1.00 98.06 79 THR A CA 1
ATOM 645 C C . THR A 1 79 ? 3.843 4.261 0.552 1.00 98.06 79 THR A C 1
ATOM 647 O O . THR A 1 79 ? 4.785 5.048 0.454 1.00 98.06 79 THR A O 1
ATOM 650 N N . SER A 1 80 ? 3.439 3.820 1.734 1.00 98.69 80 SER A N 1
ATOM 651 C CA . SER A 1 80 ? 4.040 4.128 3.031 1.00 98.69 80 SER A CA 1
ATOM 652 C C . SER A 1 80 ? 5.504 3.702 3.141 1.00 98.69 80 SER A C 1
ATOM 654 O O . SER A 1 80 ? 6.278 4.399 3.791 1.00 98.69 80 SER A O 1
ATOM 656 N N . ASN A 1 81 ? 5.887 2.593 2.504 1.00 98.62 81 ASN A N 1
ATOM 657 C CA . ASN A 1 81 ? 7.220 1.996 2.622 1.00 98.62 81 ASN A CA 1
ATOM 658 C C . ASN A 1 81 ? 7.910 1.724 1.275 1.00 98.62 81 ASN A C 1
ATOM 660 O O . ASN A 1 81 ? 8.860 0.944 1.239 1.00 98.62 81 ASN A O 1
ATOM 664 N N . VAL A 1 82 ? 7.446 2.340 0.181 1.00 98.69 82 VAL A N 1
ATOM 665 C CA . VAL A 1 82 ? 8.047 2.179 -1.154 1.00 98.69 82 VAL A CA 1
ATOM 666 C C . VAL A 1 82 ? 8.405 3.537 -1.740 1.00 98.69 82 VAL A C 1
ATOM 668 O O . VAL A 1 82 ? 7.539 4.392 -1.944 1.00 98.69 82 VAL A O 1
ATOM 671 N N . ASN A 1 83 ? 9.687 3.706 -2.050 1.00 98.62 83 ASN A N 1
ATOM 672 C CA . ASN A 1 83 ? 10.232 4.896 -2.681 1.00 98.62 83 ASN A CA 1
ATOM 673 C C . ASN A 1 83 ? 10.841 4.584 -4.054 1.00 98.62 83 ASN A C 1
ATOM 675 O O . ASN A 1 83 ? 11.367 3.496 -4.290 1.00 98.62 83 ASN A O 1
ATOM 679 N N . ILE A 1 84 ? 10.847 5.601 -4.914 1.00 98.50 84 ILE A N 1
ATOM 680 C CA . ILE A 1 84 ? 11.552 5.652 -6.194 1.00 98.50 84 ILE A CA 1
ATOM 681 C C . ILE A 1 84 ? 12.592 6.777 -6.167 1.00 98.50 84 ILE A C 1
ATOM 683 O O . ILE A 1 84 ? 12.344 7.871 -5.653 1.00 98.50 84 ILE A O 1
ATOM 687 N N . SER A 1 85 ? 13.774 6.510 -6.713 1.00 98.25 85 SER A N 1
ATOM 688 C CA . SER A 1 85 ? 14.851 7.486 -6.870 1.00 98.25 85 SER A CA 1
ATOM 689 C C . SER A 1 85 ? 14.837 8.035 -8.287 1.00 98.25 85 SER A C 1
ATOM 691 O O . SER A 1 85 ? 15.103 7.308 -9.240 1.00 98.25 85 SER A O 1
ATOM 693 N N . LEU A 1 86 ? 14.535 9.324 -8.423 1.00 96.25 86 LEU A N 1
ATOM 694 C CA . LEU A 1 86 ? 14.457 10.01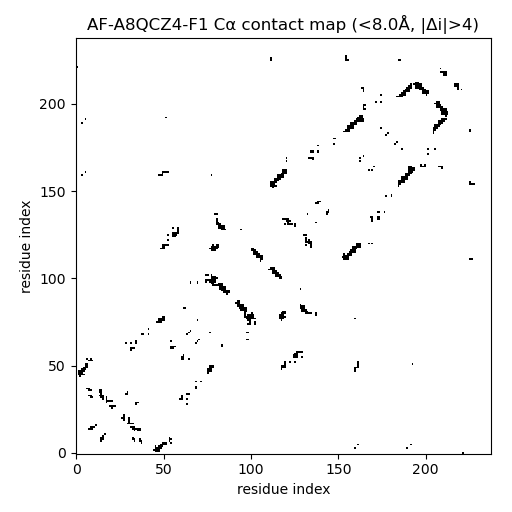3 -9.712 1.00 96.25 86 LEU A CA 1
ATOM 695 C C . LEU A 1 86 ? 15.447 11.181 -9.753 1.00 96.25 86 LEU A C 1
ATOM 697 O O . LEU A 1 86 ? 15.727 11.768 -8.701 1.00 96.25 86 LEU A O 1
ATOM 701 N N . PRO A 1 87 ? 15.978 11.52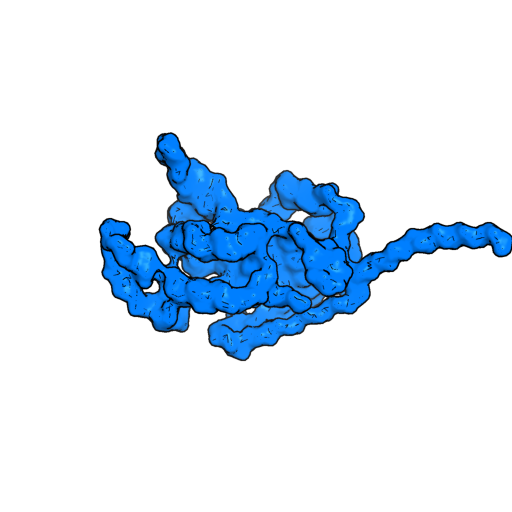6 -10.939 1.00 95.00 87 PRO A N 1
ATOM 702 C CA . PRO A 1 87 ? 16.850 12.679 -11.091 1.00 95.00 87 PRO A CA 1
ATOM 703 C C . PRO A 1 87 ? 16.068 13.978 -10.881 1.00 95.00 87 PRO A C 1
ATOM 705 O O . PRO A 1 87 ? 14.968 14.157 -11.401 1.00 95.00 87 PRO A O 1
ATOM 708 N N . GLU A 1 88 ? 16.661 14.897 -10.132 1.00 93.31 88 GLU A N 1
ATOM 709 C CA . GLU A 1 88 ? 16.213 16.283 -10.021 1.00 93.31 88 GLU A CA 1
ATOM 710 C C . GLU A 1 88 ? 16.774 17.148 -11.156 1.00 93.31 88 GLU A C 1
ATOM 712 O O . GLU A 1 88 ? 17.596 16.707 -11.961 1.00 93.31 88 GLU A O 1
ATOM 717 N N . ALA A 1 89 ? 16.378 18.424 -11.190 1.00 92.19 89 ALA A N 1
ATOM 718 C CA . ALA A 1 89 ? 16.872 19.397 -12.169 1.00 92.19 89 ALA A CA 1
ATOM 719 C C . ALA A 1 89 ? 18.408 19.570 -12.164 1.00 92.19 89 ALA A C 1
ATOM 721 O O . ALA A 1 89 ? 18.982 19.959 -13.178 1.00 92.19 89 ALA A O 1
ATOM 722 N N . ASP A 1 90 ? 19.071 19.285 -11.038 1.00 94.19 90 ASP A N 1
ATOM 723 C CA . ASP A 1 90 ? 20.533 19.322 -10.884 1.00 94.19 90 ASP A CA 1
ATOM 724 C C . ASP A 1 90 ? 21.226 17.994 -11.257 1.00 94.19 90 ASP A C 1
ATOM 726 O O . ASP A 1 90 ? 22.446 17.877 -11.142 1.00 94.19 90 ASP A O 1
ATOM 730 N N . GLY A 1 91 ? 20.463 16.991 -11.703 1.00 92.50 91 GLY A N 1
ATOM 731 C CA . GLY A 1 91 ? 20.947 15.654 -12.041 1.00 92.50 91 GLY A CA 1
ATOM 732 C C . GLY A 1 91 ? 21.180 14.736 -10.838 1.00 92.50 91 GLY A C 1
ATOM 733 O O . GLY A 1 91 ? 21.558 13.582 -11.031 1.00 92.50 91 GLY A O 1
ATOM 734 N N . THR A 1 92 ? 20.955 15.197 -9.602 1.00 94.69 92 THR A N 1
ATOM 735 C CA . THR A 1 92 ? 21.072 14.347 -8.409 1.00 94.69 92 THR A CA 1
ATOM 736 C C . THR A 1 92 ? 19.863 13.427 -8.280 1.00 94.69 92 THR A C 1
ATOM 738 O O . THR A 1 92 ? 18.722 13.853 -8.452 1.00 94.69 92 THR A O 1
ATOM 741 N N . LEU A 1 93 ? 20.098 12.153 -7.959 1.00 95.94 93 LEU A N 1
ATOM 742 C CA . LEU A 1 93 ? 19.013 11.220 -7.659 1.00 95.94 93 LEU A CA 1
ATOM 743 C C . LEU A 1 93 ? 18.453 11.510 -6.266 1.00 95.94 93 LEU A C 1
ATOM 745 O O . LEU A 1 93 ? 19.195 11.515 -5.280 1.00 95.94 93 LEU A O 1
ATOM 749 N N . ARG A 1 94 ? 17.136 11.711 -6.171 1.00 97.12 94 ARG A N 1
ATOM 750 C CA . ARG A 1 94 ? 16.429 11.857 -4.893 1.00 97.12 94 ARG A CA 1
ATOM 751 C C . ARG A 1 94 ? 15.343 10.809 -4.741 1.00 97.12 94 ARG A C 1
ATOM 753 O O . ARG A 1 94 ? 14.433 10.720 -5.566 1.00 97.12 94 ARG A O 1
ATOM 760 N N . SER A 1 95 ? 15.443 10.067 -3.643 1.00 97.44 95 SER A N 1
ATOM 761 C CA . SER A 1 95 ? 14.439 9.104 -3.196 1.00 97.44 95 SER A CA 1
ATOM 762 C C . SER A 1 95 ? 13.196 9.836 -2.693 1.00 97.44 95 SER A C 1
ATOM 764 O O . SER A 1 95 ? 13.294 10.771 -1.893 1.00 97.44 95 SER A O 1
ATOM 766 N N . ARG A 1 96 ? 12.026 9.414 -3.169 1.00 96.94 96 ARG A N 1
ATOM 767 C CA . ARG A 1 96 ? 10.713 9.912 -2.744 1.00 96.94 96 ARG A CA 1
ATOM 768 C C . ARG A 1 96 ? 9.680 8.785 -2.784 1.00 96.94 96 ARG A C 1
ATOM 770 O O . ARG A 1 96 ? 9.859 7.860 -3.572 1.00 96.94 96 ARG A O 1
ATOM 777 N N . PRO A 1 97 ? 8.604 8.857 -1.991 1.00 97.94 97 PRO A N 1
ATOM 778 C CA . PRO A 1 97 ? 7.487 7.922 -2.106 1.00 97.94 97 PRO A CA 1
ATOM 779 C C . PRO A 1 97 ? 6.927 7.882 -3.535 1.00 97.94 97 PRO A C 1
ATOM 781 O O . PRO A 1 97 ? 6.845 8.929 -4.182 1.00 97.94 97 PRO A O 1
ATOM 784 N N . ILE A 1 98 ? 6.555 6.693 -4.024 1.00 97.94 98 ILE A N 1
ATOM 785 C CA . ILE A 1 98 ? 5.907 6.559 -5.342 1.00 97.94 98 ILE A CA 1
ATOM 786 C C . ILE A 1 98 ? 4.520 7.224 -5.317 1.00 97.94 98 ILE A C 1
ATOM 788 O O . ILE A 1 98 ? 4.214 8.062 -6.156 1.00 97.94 98 ILE A O 1
ATOM 792 N N . GLY A 1 99 ? 3.701 6.882 -4.326 1.00 97.31 99 GLY A N 1
ATOM 793 C CA . GLY A 1 99 ? 2.454 7.555 -3.973 1.00 97.31 99 GLY A CA 1
ATOM 794 C C . GLY A 1 99 ? 2.541 8.238 -2.607 1.00 97.31 99 GLY A C 1
ATOM 795 O O . GLY A 1 99 ? 3.618 8.434 -2.051 1.00 97.31 99 GLY A O 1
ATOM 796 N N . GLN A 1 100 ? 1.402 8.601 -2.023 1.00 97.94 100 GLN A N 1
ATOM 797 C CA . GLN A 1 100 ? 1.381 9.209 -0.691 1.00 97.94 100 GLN A CA 1
ATOM 798 C C . GLN A 1 100 ? 1.750 8.196 0.394 1.00 97.94 100 GLN A C 1
ATOM 800 O O . GLN A 1 100 ? 1.342 7.039 0.352 1.00 97.94 100 GLN A O 1
ATOM 805 N N . ARG A 1 101 ? 2.465 8.626 1.437 1.00 98.12 101 ARG A N 1
ATOM 806 C CA . ARG A 1 101 ? 2.764 7.730 2.570 1.00 98.12 101 ARG A CA 1
ATOM 807 C C . ARG A 1 101 ? 1.526 7.371 3.380 1.00 98.12 101 ARG A C 1
ATOM 809 O O . ARG A 1 101 ? 1.447 6.281 3.936 1.00 98.12 101 ARG A O 1
ATOM 816 N N . PHE A 1 102 ? 0.583 8.293 3.473 1.00 98.56 102 PHE A N 1
ATOM 817 C CA . PHE A 1 102 ? -0.705 8.099 4.112 1.00 98.56 102 PHE A CA 1
ATOM 818 C C . PHE A 1 102 ? -1.690 9.117 3.553 1.00 98.56 102 PHE A C 1
ATOM 820 O O . PHE A 1 102 ? -1.290 10.133 2.985 1.00 98.56 102 PHE A O 1
ATOM 827 N N . THR A 1 103 ? -2.974 8.886 3.783 1.00 98.06 103 THR A N 1
ATOM 828 C CA . THR A 1 103 ? -3.997 9.901 3.545 1.00 98.06 103 THR A CA 1
ATOM 829 C C . THR A 1 103 ? -5.034 9.909 4.652 1.00 98.06 103 THR A C 1
ATOM 831 O O . THR A 1 103 ? -5.218 8.924 5.370 1.00 98.06 103 THR A O 1
ATOM 834 N N . ARG A 1 104 ? -5.722 11.040 4.779 1.00 96.56 104 ARG A N 1
ATOM 835 C CA . ARG A 1 104 ? -6.865 11.207 5.658 1.00 96.56 104 ARG A CA 1
ATOM 836 C C . ARG A 1 104 ? -8.021 11.826 4.892 1.00 96.56 104 ARG A C 1
ATOM 838 O O . ARG A 1 104 ? -7.827 12.771 4.133 1.00 96.56 104 ARG A O 1
ATOM 845 N N . PHE A 1 105 ? -9.229 11.323 5.117 1.00 96.50 105 PHE A N 1
ATOM 846 C CA . PHE A 1 105 ? -10.418 11.823 4.436 1.00 96.50 105 PHE A CA 1
ATOM 847 C C . PHE A 1 105 ? -11.705 11.531 5.186 1.00 96.50 105 PHE A C 1
ATOM 849 O O . PHE A 1 105 ? -11.744 10.699 6.091 1.00 96.50 105 PHE A O 1
ATOM 856 N N . LYS A 1 106 ? -12.773 12.222 4.777 1.00 96.31 106 LYS A N 1
ATOM 857 C CA . LYS A 1 106 ? -14.127 11.960 5.253 1.00 96.31 106 LYS A CA 1
ATOM 858 C C . LYS A 1 106 ? -14.901 11.127 4.248 1.00 96.31 106 LYS A C 1
ATOM 860 O O . LYS A 1 106 ? -14.942 11.451 3.062 1.00 96.31 106 LYS A O 1
ATOM 865 N N . THR A 1 107 ? -15.560 10.079 4.728 1.00 95.38 107 THR A N 1
ATOM 866 C CA . THR A 1 107 ? -16.483 9.309 3.883 1.00 95.38 107 THR A CA 1
ATOM 867 C C . THR A 1 107 ? -17.663 10.175 3.445 1.00 95.38 107 THR A C 1
ATOM 869 O O . THR A 1 107 ? -18.222 10.934 4.235 1.00 95.38 107 THR A O 1
ATOM 872 N N . ARG A 1 108 ? -18.097 10.030 2.189 1.00 93.31 108 ARG A N 1
ATOM 873 C CA . ARG A 1 108 ? -19.144 10.882 1.599 1.00 93.31 108 ARG A CA 1
ATOM 874 C C . ARG A 1 108 ? -20.475 10.844 2.358 1.00 93.31 108 ARG A C 1
ATOM 876 O O . ARG A 1 108 ? -21.105 11.881 2.537 1.00 93.31 108 ARG A O 1
ATOM 883 N N . ASN A 1 109 ? -20.899 9.662 2.805 1.00 92.69 109 ASN A N 1
ATOM 884 C CA . ASN A 1 109 ? -22.250 9.470 3.342 1.00 92.69 109 ASN A CA 1
ATOM 885 C C . ASN A 1 109 ? -22.322 9.642 4.863 1.00 92.69 109 ASN A C 1
ATOM 887 O O . ASN A 1 109 ? -23.197 10.343 5.355 1.00 92.69 109 ASN A O 1
ATOM 891 N N . GLN A 1 110 ? -21.416 9.002 5.607 1.00 92.06 110 GLN A N 1
ATOM 892 C CA . GLN A 1 110 ? -21.442 9.009 7.076 1.00 92.06 110 GLN A CA 1
ATOM 893 C C . GLN A 1 110 ? -20.471 10.024 7.690 1.00 92.06 110 GLN A C 1
ATOM 895 O O . GLN A 1 110 ? -20.460 10.184 8.904 1.00 92.06 110 GLN A O 1
ATOM 900 N N . GLN A 1 111 ? -19.666 10.714 6.871 1.00 94.69 111 GLN A N 1
ATOM 901 C CA . GLN A 1 111 ? -18.709 11.734 7.317 1.00 94.69 111 GLN A CA 1
ATOM 902 C C . GLN A 1 111 ? -17.655 11.221 8.314 1.00 94.69 111 GLN A C 1
ATOM 904 O O . GLN A 1 111 ? -17.024 12.022 9.008 1.00 94.69 111 GLN A O 1
ATOM 909 N N . LEU A 1 112 ? -17.440 9.898 8.326 1.00 95.56 112 LEU A N 1
ATOM 910 C CA . LEU A 1 112 ? -16.425 9.217 9.130 1.00 95.56 112 LEU A CA 1
ATOM 911 C C . LEU A 1 112 ? -15.024 9.675 8.731 1.00 95.56 112 LEU A C 1
ATOM 913 O O . LEU A 1 112 ? -14.724 9.707 7.536 1.00 95.56 112 LEU A O 1
ATOM 917 N N . ASP A 1 113 ? -14.195 9.981 9.721 1.00 97.19 113 ASP A N 1
ATOM 918 C CA . ASP A 1 113 ? -12.782 10.319 9.607 1.00 97.19 113 ASP A CA 1
ATOM 919 C C . ASP A 1 113 ? -11.917 9.064 9.458 1.00 97.19 113 ASP A C 1
ATOM 921 O O . ASP A 1 113 ? -11.724 8.301 10.407 1.00 97.19 113 ASP A O 1
ATOM 925 N N . ILE A 1 114 ? -11.355 8.881 8.269 1.00 97.62 114 ILE A N 1
ATOM 926 C CA . ILE A 1 114 ? -10.563 7.707 7.906 1.00 97.62 114 ILE A CA 1
ATOM 927 C C . ILE A 1 114 ? -9.109 8.102 7.775 1.00 97.62 114 ILE A C 1
ATOM 929 O O . ILE A 1 114 ? -8.797 9.061 7.071 1.00 97.62 114 ILE A O 1
ATOM 933 N N . GLN A 1 115 ? -8.233 7.335 8.413 1.00 98.44 115 GLN A N 1
ATOM 934 C CA . GLN A 1 115 ? -6.787 7.421 8.244 1.00 98.44 115 GLN A CA 1
ATOM 935 C C . GLN A 1 115 ? -6.310 6.160 7.517 1.00 98.44 115 GLN A C 1
ATOM 937 O O . GLN A 1 115 ? -6.597 5.050 7.962 1.00 98.44 115 GLN A O 1
ATOM 942 N N . ALA A 1 116 ? -5.600 6.314 6.402 1.00 98.69 116 ALA A N 1
ATOM 943 C CA . ALA A 1 116 ? -5.206 5.188 5.563 1.00 98.69 116 ALA A CA 1
ATOM 944 C C . ALA A 1 116 ? -3.714 5.160 5.224 1.00 98.69 116 ALA A C 1
ATOM 946 O O . ALA A 1 116 ? -3.083 6.209 5.087 1.00 98.69 116 ALA A O 1
ATOM 947 N N . TYR A 1 117 ? -3.179 3.947 5.066 1.00 98.81 117 TYR A N 1
ATOM 948 C CA . TYR A 1 117 ? -1.777 3.650 4.743 1.00 98.81 117 TYR A CA 1
ATOM 949 C C . TYR A 1 117 ? -1.694 2.601 3.621 1.00 98.81 117 TYR A C 1
ATOM 951 O O . TYR A 1 117 ? -2.636 1.828 3.437 1.00 98.81 117 TYR A O 1
ATOM 959 N N . GLY A 1 118 ? -0.577 2.577 2.889 1.00 98.38 118 GLY A N 1
ATOM 960 C CA . GLY A 1 118 ? -0.325 1.684 1.750 1.00 98.38 118 GLY A CA 1
ATOM 961 C C . GLY A 1 118 ? 0.981 0.922 1.930 1.00 98.38 118 GLY A C 1
ATOM 962 O O . GLY A 1 118 ? 2.035 1.540 1.859 1.00 98.38 118 GLY A O 1
ATOM 963 N N . VAL A 1 119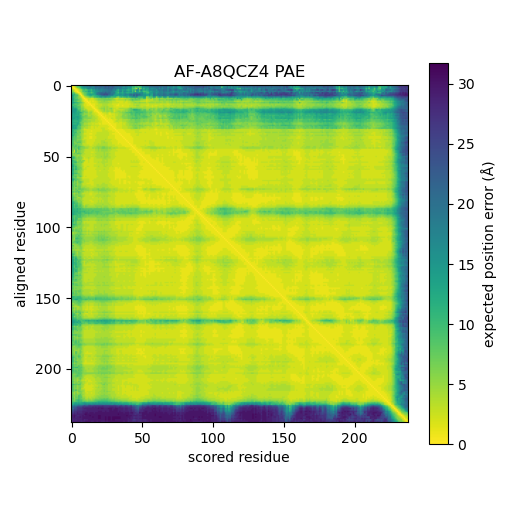 ? 0.958 -0.379 2.207 1.00 98.44 119 VAL A N 1
ATOM 964 C CA . VAL A 1 119 ? 2.150 -1.092 2.699 1.00 98.44 119 VAL A CA 1
ATOM 965 C C . VAL A 1 119 ? 2.463 -2.327 1.860 1.00 98.44 119 VAL A C 1
ATOM 967 O O . VAL A 1 119 ? 1.646 -3.235 1.732 1.00 98.44 119 VAL A O 1
ATOM 970 N N . LEU A 1 120 ? 3.672 -2.393 1.315 1.00 98.19 120 LEU A N 1
ATOM 971 C CA . LEU A 1 120 ? 4.201 -3.585 0.652 1.00 98.19 120 LEU A CA 1
ATOM 972 C C . LEU A 1 120 ? 4.895 -4.497 1.676 1.00 98.19 120 LEU A C 1
ATOM 974 O O . LEU A 1 120 ? 5.451 -4.007 2.659 1.00 98.19 120 LEU A O 1
ATOM 978 N N . PHE A 1 121 ? 4.911 -5.813 1.448 1.00 96.88 121 PHE A N 1
ATOM 979 C CA . PHE A 1 121 ? 5.777 -6.723 2.208 1.00 96.88 121 PHE A CA 1
ATOM 980 C C . PHE A 1 121 ? 7.258 -6.333 2.091 1.00 96.88 121 PHE A C 1
ATOM 982 O O . PHE A 1 121 ? 7.630 -5.474 1.292 1.00 96.88 121 PHE A O 1
ATOM 989 N N . ASN A 1 122 ? 8.127 -6.969 2.880 1.00 96.44 122 ASN A N 1
ATOM 990 C CA . ASN A 1 122 ? 9.567 -6.710 2.827 1.00 96.44 122 ASN A CA 1
ATOM 991 C C . ASN A 1 122 ? 10.211 -7.278 1.537 1.00 96.44 122 ASN A C 1
ATOM 993 O O . ASN A 1 122 ? 10.916 -8.288 1.556 1.00 96.44 122 ASN A O 1
ATOM 997 N N . PHE A 1 123 ? 9.920 -6.648 0.400 1.00 96.81 123 PHE A N 1
ATOM 998 C CA . PHE A 1 123 ? 10.341 -7.061 -0.932 1.00 96.81 123 PHE A CA 1
ATOM 999 C C . PHE A 1 123 ? 11.780 -6.624 -1.230 1.00 96.81 123 PHE A C 1
ATOM 1001 O O . PHE A 1 123 ? 12.122 -5.453 -1.110 1.00 96.81 123 PHE A O 1
ATOM 1008 N N . GLN A 1 124 ? 12.620 -7.573 -1.652 1.00 96.50 124 GLN A N 1
ATOM 1009 C CA 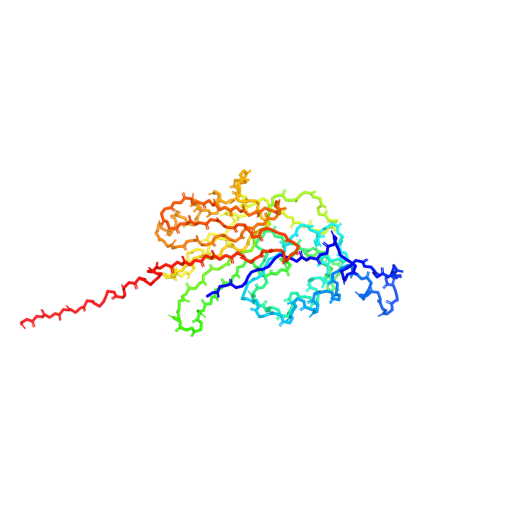. GLN A 1 124 ? 14.072 -7.378 -1.800 1.00 96.50 124 GLN A CA 1
ATOM 1010 C C . GLN A 1 124 ? 14.571 -7.465 -3.252 1.00 96.50 124 GLN A C 1
ATOM 1012 O O . GLN A 1 124 ? 15.774 -7.409 -3.487 1.00 96.50 124 GLN A O 1
ATOM 1017 N N . LEU A 1 125 ? 13.671 -7.629 -4.228 1.00 96.56 125 LEU A N 1
ATOM 1018 C CA . LEU A 1 125 ? 14.023 -7.809 -5.646 1.00 96.56 125 LEU A CA 1
ATOM 1019 C C . LEU A 1 125 ? 13.628 -6.600 -6.511 1.00 96.56 125 LEU A C 1
ATOM 1021 O O . LEU A 1 125 ? 13.422 -6.746 -7.713 1.00 96.56 125 LEU A O 1
ATOM 1025 N N . GLY A 1 126 ? 13.487 -5.423 -5.897 1.00 96.31 126 GLY A N 1
ATOM 1026 C CA . GLY A 1 126 ? 13.206 -4.187 -6.623 1.00 96.31 126 GLY A CA 1
ATOM 1027 C C . GLY A 1 126 ? 14.363 -3.796 -7.541 1.00 96.31 126 GLY A C 1
ATOM 1028 O O . GLY A 1 126 ? 15.529 -4.022 -7.210 1.00 96.31 126 GLY A O 1
ATOM 1029 N N . ALA A 1 127 ? 14.039 -3.198 -8.685 1.00 97.25 127 ALA A N 1
ATOM 1030 C CA . ALA A 1 127 ? 15.027 -2.646 -9.603 1.00 97.25 127 ALA A CA 1
ATOM 1031 C C . ALA A 1 127 ? 15.910 -1.582 -8.926 1.00 97.25 127 ALA A C 1
ATOM 1033 O O . ALA A 1 127 ? 15.527 -0.964 -7.928 1.00 97.25 127 ALA A O 1
ATOM 1034 N N . GLU A 1 128 ? 17.083 -1.312 -9.505 1.00 97.31 128 GLU A N 1
ATOM 1035 C CA . GLU A 1 128 ? 17.933 -0.208 -9.052 1.00 97.31 128 GLU A CA 1
ATOM 1036 C C . GLU A 1 128 ? 17.143 1.112 -9.032 1.00 97.31 128 GLU A C 1
ATOM 1038 O O . GLU A 1 128 ? 16.419 1.436 -9.971 1.00 97.31 128 GLU A O 1
ATOM 1043 N N . GLY A 1 129 ? 17.259 1.865 -7.935 1.00 96.94 129 GLY A N 1
ATOM 1044 C CA . GLY A 1 129 ? 16.494 3.092 -7.706 1.00 96.94 129 GLY A CA 1
ATOM 1045 C C . GLY A 1 129 ? 15.162 2.888 -6.978 1.00 96.94 129 GLY A C 1
ATOM 1046 O O . GLY A 1 129 ? 14.604 3.875 -6.495 1.00 96.94 129 GLY A O 1
ATOM 1047 N N . ILE A 1 130 ? 14.684 1.650 -6.822 1.00 98.38 130 ILE A N 1
ATOM 1048 C CA . ILE A 1 130 ? 13.537 1.310 -5.971 1.00 98.38 130 ILE A CA 1
ATOM 1049 C C . ILE A 1 130 ? 14.021 0.935 -4.574 1.00 98.38 130 ILE A C 1
ATOM 1051 O O . ILE A 1 130 ? 14.949 0.147 -4.404 1.00 98.38 130 ILE A O 1
ATOM 1055 N N . GLN A 1 131 ? 13.368 1.489 -3.556 1.00 98.25 131 GLN A N 1
ATOM 1056 C CA . GLN A 1 131 ? 13.639 1.163 -2.163 1.00 98.25 131 GLN A CA 1
ATOM 1057 C C . GLN A 1 131 ? 12.348 0.747 -1.469 1.00 98.25 131 GLN A C 1
ATOM 1059 O O . GLN A 1 131 ? 11.411 1.538 -1.371 1.00 98.25 131 GLN A O 1
ATOM 1064 N N . VAL A 1 132 ? 12.336 -0.477 -0.946 1.00 98.50 132 VAL A N 1
ATOM 1065 C CA . VAL A 1 132 ? 11.271 -0.984 -0.081 1.00 98.50 132 VAL A CA 1
ATOM 1066 C C . VAL A 1 132 ? 11.828 -1.117 1.329 1.00 98.50 132 VAL A C 1
ATOM 1068 O O . VAL A 1 132 ? 12.863 -1.748 1.542 1.00 98.50 132 VAL A O 1
ATOM 1071 N N . GLN A 1 133 ? 11.164 -0.490 2.291 1.00 98.19 133 GLN A N 1
ATOM 1072 C CA . GLN A 1 133 ? 11.500 -0.610 3.704 1.00 98.19 133 GLN A CA 1
ATOM 1073 C C . GLN A 1 133 ? 10.665 -1.720 4.348 1.00 98.19 133 GLN A C 1
ATOM 1075 O O . GLN A 1 133 ? 9.470 -1.832 4.075 1.00 98.19 133 GLN A O 1
ATOM 1080 N N . ASP A 1 134 ? 11.266 -2.512 5.241 1.00 98.25 134 ASP A N 1
ATOM 1081 C CA . ASP A 1 134 ? 10.522 -3.492 6.038 1.00 98.25 134 ASP A CA 1
ATOM 1082 C C . ASP A 1 134 ? 9.392 -2.778 6.814 1.00 98.25 134 ASP A C 1
ATOM 1084 O O . ASP A 1 134 ? 9.667 -1.793 7.510 1.00 98.25 134 ASP A O 1
ATOM 1088 N N . PRO A 1 135 ? 8.129 -3.245 6.739 1.00 98.38 135 PRO A N 1
ATOM 1089 C CA . PRO A 1 135 ? 7.024 -2.673 7.509 1.00 98.38 135 PRO A CA 1
ATOM 1090 C C . PRO A 1 135 ? 7.327 -2.496 9.005 1.00 98.38 135 PRO A C 1
ATOM 1092 O O . PRO A 1 135 ? 6.886 -1.519 9.611 1.00 98.38 135 PRO A O 1
ATOM 1095 N N . LYS A 1 136 ? 8.126 -3.391 9.604 1.00 98.38 136 LYS A N 1
ATOM 1096 C CA . LYS A 1 136 ? 8.547 -3.314 11.015 1.00 98.38 136 LYS A CA 1
ATOM 1097 C C . LYS A 1 136 ? 9.446 -2.122 11.318 1.00 98.38 136 LYS A C 1
ATOM 1099 O O . LYS A 1 136 ? 9.439 -1.629 12.446 1.00 98.38 136 LYS A O 1
ATOM 1104 N N . ASP A 1 137 ? 10.225 -1.677 10.342 1.00 98.50 137 ASP A N 1
ATOM 1105 C CA . ASP A 1 137 ? 11.055 -0.483 10.466 1.00 98.50 137 ASP A CA 1
ATOM 1106 C C . ASP A 1 137 ? 10.260 0.769 10.096 1.00 98.50 137 ASP A C 1
ATOM 1108 O O . ASP A 1 137 ? 10.359 1.777 10.794 1.00 98.50 137 ASP A O 1
ATOM 1112 N N . MET A 1 138 ? 9.384 0.674 9.092 1.00 98.44 138 MET A N 1
ATOM 1113 C CA . MET A 1 138 ? 8.500 1.765 8.677 1.00 98.44 138 MET A CA 1
ATOM 1114 C C . MET A 1 138 ? 7.638 2.288 9.832 1.00 98.44 138 MET A C 1
ATOM 1116 O O . MET A 1 138 ? 7.541 3.499 10.031 1.00 98.44 138 MET A O 1
ATOM 1120 N N . VAL A 1 139 ? 7.054 1.402 10.651 1.00 98.62 139 VAL A N 1
ATOM 1121 C CA . VAL A 1 139 ? 6.233 1.834 11.799 1.00 98.62 139 VAL A CA 1
ATOM 1122 C C . VAL A 1 139 ? 7.031 2.598 12.858 1.00 98.62 139 VAL A C 1
ATOM 1124 O O . VAL A 1 139 ? 6.439 3.282 13.689 1.00 98.62 139 VAL A O 1
ATOM 1127 N N . ARG A 1 140 ? 8.365 2.508 12.858 1.00 98.44 140 ARG A N 1
ATOM 1128 C CA . ARG A 1 140 ? 9.238 3.231 13.797 1.00 98.44 140 ARG A CA 1
ATOM 1129 C C . ARG A 1 140 ? 9.630 4.613 13.284 1.00 98.44 140 ARG A C 1
ATOM 1131 O O . ARG A 1 140 ? 10.209 5.387 14.046 1.00 98.44 140 ARG A O 1
ATOM 1138 N N . GLU A 1 141 ? 9.340 4.937 12.023 1.00 98.56 141 GLU A N 1
ATOM 1139 C CA . GLU A 1 141 ? 9.721 6.225 11.460 1.00 98.56 141 GLU A CA 1
ATOM 1140 C C . GLU A 1 141 ? 8.964 7.388 12.123 1.00 98.56 141 GLU A C 1
ATOM 1142 O O . GLU A 1 141 ? 7.771 7.261 12.432 1.00 98.56 141 GLU A O 1
ATOM 1147 N N . PRO A 1 142 ? 9.619 8.556 12.292 1.00 98.56 142 PRO A N 1
ATOM 1148 C CA . PRO A 1 142 ? 8.992 9.727 12.896 1.00 98.56 142 PRO A CA 1
ATOM 1149 C C . PRO A 1 142 ? 7.682 10.119 12.215 1.00 98.56 142 PRO A C 1
ATOM 1151 O O . PRO A 1 142 ? 6.686 10.317 12.901 1.00 98.56 142 PRO A O 1
ATOM 1154 N N . TRP A 1 143 ? 7.632 10.132 10.877 1.00 98.25 143 TRP A N 1
ATOM 1155 C CA . TRP A 1 143 ? 6.422 10.537 10.152 1.00 98.25 143 TRP A CA 1
ATOM 1156 C C . TRP A 1 143 ? 5.228 9.619 10.444 1.00 98.25 143 TRP A C 1
ATOM 1158 O O . TRP A 1 143 ? 4.096 10.095 10.510 1.00 98.25 143 TRP A O 1
ATOM 1168 N N . PHE A 1 144 ? 5.456 8.312 10.628 1.00 98.75 144 PHE A N 1
ATOM 1169 C CA . PHE A 1 144 ? 4.381 7.363 10.910 1.00 98.75 144 PHE A CA 1
ATOM 1170 C C . PHE A 1 144 ? 3.837 7.623 12.314 1.00 98.75 144 PHE A C 1
ATOM 1172 O O . PHE A 1 144 ? 2.635 7.822 12.493 1.00 98.75 144 PHE A O 1
ATOM 1179 N N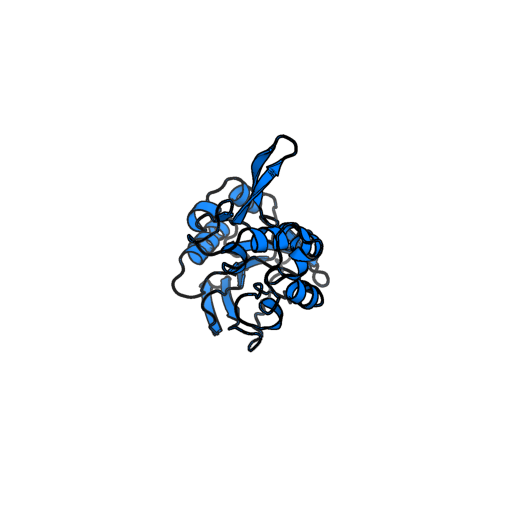 . GLN A 1 145 ? 4.730 7.733 13.298 1.00 98.56 145 GLN A N 1
ATOM 1180 C CA . GLN A 1 145 ? 4.366 8.028 14.683 1.00 98.56 145 GLN A CA 1
ATOM 1181 C C . GLN A 1 145 ? 3.690 9.400 14.835 1.00 98.56 145 GLN A C 1
ATOM 1183 O O . GLN A 1 145 ? 2.711 9.533 15.575 1.00 98.56 145 GLN A O 1
ATOM 1188 N N . GLU A 1 146 ? 4.167 10.411 14.115 1.00 98.56 146 GLU A N 1
ATOM 1189 C CA . GLU A 1 146 ? 3.544 11.731 14.042 1.00 98.56 146 GLU A CA 1
ATOM 1190 C C . GLU A 1 146 ? 2.154 11.649 13.406 1.00 98.56 146 GLU A C 1
ATOM 1192 O O . GLU A 1 146 ? 1.209 12.201 13.964 1.00 98.56 146 GLU A O 1
ATOM 1197 N N . SER A 1 147 ? 1.983 10.896 12.312 1.00 98.31 147 SER A N 1
ATOM 1198 C CA . SER A 1 147 ? 0.681 10.751 11.642 1.00 98.31 147 SER A CA 1
ATOM 1199 C C . SER A 1 147 ? -0.398 10.155 12.556 1.00 98.31 147 SER A C 1
ATOM 1201 O O . SER A 1 147 ? -1.537 10.618 12.534 1.00 98.31 147 SER A O 1
ATOM 1203 N N . LEU A 1 148 ? -0.038 9.205 13.430 1.00 98.38 148 LEU A N 1
ATOM 1204 C CA . LEU A 1 148 ? -0.965 8.611 14.401 1.00 98.38 148 LEU A CA 1
ATOM 1205 C C . LEU A 1 148 ? -1.422 9.594 15.485 1.00 98.38 148 LEU A C 1
ATOM 1207 O O . LEU A 1 148 ? -2.481 9.393 16.074 1.00 98.38 148 LEU A O 1
ATOM 1211 N N . ARG A 1 149 ? -0.623 10.629 15.767 1.00 97.81 149 ARG A N 1
ATOM 1212 C CA . ARG A 1 149 ? -0.856 11.620 16.835 1.00 97.81 149 ARG A CA 1
ATOM 1213 C C . ARG A 1 149 ? -1.262 12.991 16.303 1.00 97.81 149 ARG A C 1
ATOM 1215 O O . ARG A 1 149 ? -1.568 13.881 17.091 1.00 97.81 149 ARG A O 1
ATOM 1222 N N . ALA A 1 150 ? -1.280 13.163 14.984 1.00 96.38 150 ALA A N 1
ATOM 1223 C CA . ALA A 1 150 ? -1.609 14.424 14.335 1.00 96.38 150 ALA A CA 1
ATOM 1224 C C . ALA A 1 150 ? -3.062 14.866 14.585 1.00 96.38 150 ALA A C 1
ATOM 1226 O O . ALA A 1 150 ? -3.373 16.049 14.452 1.00 96.38 150 ALA A O 1
ATOM 1227 N N . PHE A 1 151 ? -3.950 13.939 14.963 1.00 91.94 151 PHE A N 1
ATOM 1228 C CA . PHE A 1 151 ? -5.373 14.202 15.159 1.00 91.94 151 PHE A CA 1
ATOM 1229 C C . PHE A 1 151 ? -5.892 13.587 16.456 1.00 91.94 151 PHE A C 1
ATOM 1231 O O . PHE A 1 151 ? -5.473 12.509 16.863 1.00 91.94 151 PHE A O 1
ATOM 1238 N N . SER A 1 152 ? -6.862 14.261 17.074 1.00 91.38 152 SER A N 1
ATOM 1239 C CA . SER A 1 152 ? -7.529 13.797 18.295 1.00 91.38 152 SER A CA 1
ATOM 1240 C C . SER A 1 152 ? -8.664 12.801 18.045 1.00 91.38 152 SER A C 1
ATOM 1242 O O . SER A 1 152 ? -9.182 12.234 19.003 1.00 91.38 152 SER A O 1
ATOM 1244 N N . HIS A 1 153 ? -9.059 12.583 16.784 1.00 94.62 153 HIS A N 1
ATOM 1245 C CA . HIS A 1 153 ? -10.156 11.683 16.413 1.00 94.62 153 HIS A CA 1
ATOM 1246 C C . HIS A 1 153 ? -9.875 10.936 15.103 1.00 94.62 153 HIS A C 1
ATOM 1248 O O . HIS A 1 153 ? -9.460 11.546 14.113 1.00 94.62 153 HIS A O 1
ATOM 1254 N N . VAL A 1 154 ? -10.137 9.629 15.087 1.00 96.50 154 VAL A N 1
ATOM 1255 C CA . VAL A 1 154 ? -10.117 8.741 13.912 1.00 96.50 154 VAL A CA 1
ATOM 1256 C C . VAL A 1 154 ? -11.246 7.727 14.104 1.00 96.50 154 VAL A C 1
ATOM 1258 O O . VAL A 1 154 ? -11.271 7.040 15.124 1.00 96.50 154 VAL A O 1
ATOM 1261 N N . ASP A 1 155 ? -12.168 7.625 13.145 1.00 97.06 155 ASP A N 1
ATOM 1262 C CA . ASP A 1 155 ? -13.275 6.661 13.207 1.00 97.06 155 ASP A CA 1
ATOM 1263 C C . ASP A 1 155 ? -12.825 5.257 12.776 1.00 97.06 155 ASP A C 1
ATOM 1265 O O . ASP A 1 155 ? -13.263 4.265 13.351 1.00 97.06 155 ASP A O 1
ATOM 1269 N N . ALA A 1 156 ? -11.930 5.154 11.788 1.00 97.62 156 ALA A N 1
ATOM 1270 C CA . ALA A 1 156 ? -11.305 3.888 11.407 1.00 97.62 156 ALA A CA 1
ATOM 1271 C C . ALA A 1 156 ? -9.952 4.085 10.713 1.00 97.62 156 ALA A C 1
ATOM 1273 O O . ALA A 1 156 ? -9.718 5.079 10.017 1.00 97.62 156 ALA A O 1
ATOM 1274 N N . PHE A 1 157 ? -9.097 3.076 10.851 1.00 98.50 157 PHE A N 1
ATOM 1275 C CA . PHE A 1 157 ? -7.896 2.908 10.048 1.00 98.50 157 PHE A CA 1
ATOM 1276 C C . PHE A 1 157 ? -8.156 1.943 8.893 1.00 98.50 157 PHE A C 1
ATOM 1278 O O . PHE A 1 157 ? -8.777 0.897 9.089 1.00 98.50 157 PHE A O 1
ATOM 1285 N N . VAL A 1 158 ? -7.647 2.264 7.703 1.00 98.56 158 VAL A N 1
ATOM 1286 C CA . VAL A 1 158 ? -7.644 1.348 6.551 1.00 98.56 158 VAL A CA 1
ATOM 1287 C C . VAL A 1 158 ? -6.215 1.152 6.066 1.00 98.56 158 VAL A C 1
ATOM 1289 O O . VAL A 1 158 ? -5.551 2.104 5.668 1.00 98.56 158 VAL A O 1
ATOM 1292 N N . ILE A 1 159 ? -5.729 -0.083 6.085 1.00 98.50 159 ILE A N 1
ATOM 1293 C CA . ILE A 1 159 ? -4.402 -0.428 5.584 1.00 98.50 159 ILE A CA 1
ATOM 1294 C C . ILE A 1 159 ? -4.571 -1.193 4.278 1.00 98.50 159 ILE A C 1
ATOM 1296 O O . ILE A 1 159 ? -4.970 -2.354 4.279 1.00 98.50 159 ILE A O 1
ATOM 1300 N N . ALA A 1 160 ? -4.270 -0.534 3.167 1.00 98.25 160 ALA A N 1
ATOM 1301 C CA . ALA A 1 160 ? -4.122 -1.162 1.865 1.00 98.25 160 ALA A CA 1
ATOM 1302 C C . ALA A 1 160 ? -2.747 -1.838 1.824 1.00 98.25 160 ALA A C 1
ATOM 1304 O O . ALA A 1 160 ? -1.736 -1.148 1.873 1.00 98.25 160 ALA A O 1
ATOM 1305 N N . GLY A 1 161 ? -2.667 -3.164 1.768 1.00 96.75 161 GLY A N 1
ATOM 1306 C CA . GLY A 1 161 ? -1.391 -3.863 1.868 1.00 96.75 161 GLY A CA 1
ATOM 1307 C C . GLY A 1 161 ? -1.204 -4.981 0.857 1.00 96.75 161 GLY A C 1
ATOM 1308 O O . GLY A 1 161 ? -1.992 -5.918 0.792 1.00 96.75 161 GLY A O 1
ATOM 1309 N N . HIS A 1 162 ? -0.095 -4.934 0.123 1.00 97.62 162 HIS A N 1
ATOM 1310 C CA . HIS A 1 162 ? 0.385 -6.060 -0.672 1.00 97.62 162 HIS A CA 1
ATOM 1311 C C . HIS A 1 162 ? 1.244 -6.953 0.224 1.00 97.62 162 HIS A C 1
ATOM 1313 O O . HIS A 1 162 ? 2.465 -6.985 0.130 1.00 97.62 162 HIS A O 1
ATOM 1319 N N . MET A 1 163 ? 0.583 -7.609 1.177 1.00 96.06 163 MET A N 1
ATOM 1320 C CA . MET A 1 163 ? 1.165 -8.535 2.150 1.00 96.06 163 MET A CA 1
ATOM 1321 C C . MET A 1 163 ? 0.195 -9.704 2.364 1.00 96.06 163 MET A C 1
ATOM 1323 O O . MET A 1 163 ? -1.010 -9.443 2.440 1.00 96.06 163 MET A O 1
ATOM 1327 N N . PRO A 1 164 ? 0.681 -10.947 2.532 1.00 95.81 164 PRO A N 1
ATOM 1328 C CA . PRO A 1 164 ? -0.167 -12.098 2.858 1.00 95.81 164 PRO A CA 1
ATOM 1329 C C . PRO A 1 164 ? -0.890 -11.909 4.186 1.00 95.81 164 PRO A C 1
ATOM 1331 O O . PRO A 1 164 ? -0.293 -11.383 5.126 1.00 95.81 164 PRO A O 1
ATOM 1334 N N . VAL A 1 165 ? -2.130 -12.386 4.320 1.00 93.81 165 VAL A N 1
ATOM 1335 C CA . VAL A 1 165 ? -2.824 -12.396 5.628 1.00 93.81 165 VAL A CA 1
ATOM 1336 C C . VAL A 1 165 ? -2.091 -13.275 6.644 1.00 93.81 165 VAL A C 1
ATOM 1338 O O . VAL A 1 165 ? -1.857 -12.870 7.785 1.00 93.81 165 VAL A O 1
ATOM 1341 N N . THR A 1 166 ? -1.739 -14.491 6.232 1.00 89.62 166 THR A N 1
ATOM 1342 C CA . THR A 1 166 ? -1.130 -15.502 7.097 1.00 89.62 166 THR A CA 1
ATOM 1343 C C . THR A 1 166 ? 0.389 -15.523 6.937 1.00 89.62 166 THR A C 1
ATOM 1345 O O . THR A 1 166 ? 0.917 -15.523 5.830 1.00 89.62 166 THR A O 1
ATOM 1348 N N . GLY A 1 167 ? 1.106 -15.599 8.063 1.00 84.75 167 GLY A N 1
ATOM 1349 C CA . GLY A 1 167 ? 2.557 -15.810 8.069 1.00 84.75 167 GLY A CA 1
ATOM 1350 C C . GLY A 1 167 ? 3.409 -14.569 7.783 1.00 84.75 167 GLY A C 1
ATOM 1351 O O . GLY A 1 167 ? 4.595 -14.723 7.506 1.00 84.75 167 GLY A O 1
ATOM 1352 N N . HIS A 1 168 ? 2.840 -13.361 7.864 1.00 88.25 168 HIS A N 1
ATOM 1353 C CA . HIS A 1 168 ? 3.569 -12.109 7.655 1.00 88.25 168 HIS A CA 1
ATOM 1354 C C . HIS A 1 168 ? 3.470 -11.181 8.879 1.00 88.25 168 HIS A C 1
ATOM 1356 O O . HIS A 1 168 ? 2.389 -10.713 9.234 1.00 88.25 168 HIS A O 1
ATOM 1362 N N . ASP A 1 169 ? 4.608 -10.884 9.508 1.00 93.12 169 ASP A N 1
ATOM 1363 C CA . ASP A 1 169 ? 4.707 -10.115 10.761 1.00 93.12 169 ASP A CA 1
ATOM 1364 C C . ASP A 1 169 ? 4.546 -8.591 10.580 1.00 93.12 169 ASP A C 1
ATOM 1366 O O . ASP A 1 169 ? 4.343 -7.861 11.551 1.00 93.12 169 ASP A O 1
ATOM 1370 N N . GLY A 1 170 ? 4.560 -8.095 9.339 1.00 96.81 170 GLY A N 1
ATOM 1371 C CA . GLY A 1 170 ? 4.275 -6.689 9.036 1.00 96.81 170 GLY A CA 1
ATOM 1372 C C . GLY A 1 170 ? 2.892 -6.230 9.515 1.00 96.81 170 GLY A C 1
ATOM 1373 O O . GLY A 1 170 ? 2.758 -5.108 10.005 1.00 96.81 170 GLY A O 1
ATOM 1374 N N . TRP A 1 171 ? 1.878 -7.105 9.458 1.00 97.50 171 TRP A N 1
ATOM 1375 C CA . TRP A 1 171 ? 0.549 -6.802 9.998 1.00 97.50 171 TRP A CA 1
ATOM 1376 C C . TRP A 1 171 ? 0.569 -6.650 11.517 1.00 97.50 171 TRP A C 1
ATOM 1378 O O . TRP A 1 171 ? -0.064 -5.736 12.037 1.00 97.50 171 TRP A O 1
ATOM 1388 N N . ASP A 1 172 ? 1.326 -7.501 12.215 1.00 97.38 172 ASP A N 1
ATOM 1389 C CA . ASP A 1 172 ? 1.466 -7.445 13.672 1.00 97.38 172 ASP A CA 1
ATOM 1390 C C . ASP A 1 172 ? 2.178 -6.155 14.108 1.00 97.38 172 ASP A C 1
ATOM 1392 O O . ASP A 1 172 ? 1.779 -5.522 15.082 1.00 97.38 172 ASP A O 1
ATOM 1396 N N . ALA A 1 173 ? 3.186 -5.708 13.352 1.00 98.25 173 ALA A N 1
ATOM 1397 C CA . ALA A 1 173 ? 3.884 -4.452 13.622 1.00 98.25 173 ALA A CA 1
ATOM 1398 C C . ALA A 1 173 ? 2.996 -3.214 13.425 1.00 98.25 173 ALA A C 1
ATOM 1400 O O . ALA A 1 173 ? 2.984 -2.327 14.280 1.00 98.25 173 ALA A O 1
ATOM 1401 N N . LEU A 1 174 ? 2.234 -3.156 12.328 1.00 98.50 174 LEU A N 1
ATOM 1402 C CA . LEU A 1 174 ? 1.253 -2.092 12.082 1.00 98.50 174 LEU A CA 1
ATOM 1403 C C . LEU A 1 174 ? 0.161 -2.079 13.149 1.00 98.50 174 LEU A C 1
ATOM 1405 O O . LEU A 1 174 ? -0.178 -1.021 13.676 1.00 98.50 174 LEU A O 1
ATOM 1409 N N . HIS A 1 175 ? -0.371 -3.257 13.473 1.00 98.56 175 HIS A N 1
ATOM 1410 C CA . HIS A 1 175 ? -1.388 -3.434 14.501 1.00 98.56 175 HIS A CA 1
ATOM 1411 C C . HIS A 1 175 ? -0.912 -2.922 15.856 1.00 98.56 175 HIS A C 1
ATOM 1413 O O . HIS A 1 175 ? -1.557 -2.041 16.421 1.00 98.56 175 HIS A O 1
ATOM 1419 N N . ALA A 1 176 ? 0.242 -3.399 16.328 1.00 98.50 176 ALA A N 1
ATOM 1420 C CA . ALA A 1 176 ? 0.816 -2.986 17.602 1.00 98.50 176 ALA A CA 1
ATOM 1421 C C . ALA A 1 176 ? 1.076 -1.473 17.640 1.00 98.50 176 ALA A C 1
ATOM 1423 O O . ALA A 1 176 ? 0.637 -0.796 18.566 1.00 98.50 176 ALA A O 1
ATOM 1424 N N . ALA A 1 177 ? 1.699 -0.916 16.596 1.00 98.69 177 ALA A N 1
ATOM 1425 C CA . ALA A 1 177 ? 2.023 0.507 16.551 1.00 98.69 177 ALA A CA 1
ATOM 1426 C C . ALA A 1 177 ? 0.776 1.411 16.538 1.00 98.69 177 ALA A C 1
ATOM 1428 O O . ALA A 1 177 ? 0.786 2.477 17.153 1.00 98.69 177 ALA A O 1
ATOM 1429 N N . ILE A 1 178 ? -0.306 0.999 15.864 1.00 98.75 178 ILE A N 1
ATOM 1430 C CA . ILE A 1 178 ? -1.586 1.720 15.915 1.00 98.75 178 ILE A CA 1
ATOM 1431 C C . ILE A 1 178 ? -2.225 1.556 17.296 1.00 98.75 178 ILE A C 1
ATOM 1433 O O . ILE A 1 178 ? -2.690 2.545 17.859 1.00 98.75 178 ILE A O 1
ATOM 1437 N N . ARG A 1 179 ? -2.236 0.345 17.866 1.00 98.38 179 ARG A N 1
ATOM 1438 C CA . ARG A 1 179 ? -2.860 0.047 19.167 1.00 98.38 179 ARG A CA 1
ATOM 1439 C C . ARG A 1 179 ? -2.205 0.755 20.343 1.00 98.38 179 ARG A C 1
ATOM 1441 O O . ARG A 1 179 ? -2.920 1.124 21.271 1.00 98.38 179 ARG A O 1
ATOM 1448 N N . ASP A 1 180 ? -0.908 1.032 20.260 1.00 98.25 180 ASP A N 1
ATOM 1449 C CA . ASP A 1 180 ? -0.188 1.851 21.241 1.00 98.25 180 ASP A CA 1
ATOM 1450 C C . ASP A 1 180 ? -0.762 3.277 21.368 1.00 98.25 180 ASP A C 1
ATOM 1452 O O . ASP A 1 180 ? -0.579 3.932 22.396 1.00 98.25 180 ASP A O 1
ATOM 1456 N N . VAL A 1 181 ? -1.466 3.769 20.341 1.00 98.19 181 VAL A N 1
ATOM 1457 C CA . VAL A 1 181 ? -2.084 5.108 20.314 1.00 98.19 181 VAL A CA 1
ATOM 1458 C C . VAL A 1 181 ? -3.615 5.040 20.312 1.00 98.19 181 VAL A C 1
ATOM 1460 O O . VAL A 1 181 ? -4.272 5.869 20.939 1.00 98.19 181 VAL A O 1
ATOM 1463 N N . TRP A 1 182 ? -4.189 4.042 19.639 1.00 97.69 182 TRP A N 1
ATOM 1464 C CA . TRP A 1 182 ? -5.619 3.883 19.377 1.00 97.69 182 TRP A CA 1
ATOM 1465 C C . TRP A 1 182 ? -6.100 2.491 19.817 1.00 97.69 182 TRP A C 1
ATOM 1467 O O . TRP A 1 182 ? -6.255 1.590 18.983 1.00 97.69 182 TRP A O 1
ATOM 1477 N N . PRO A 1 183 ? -6.371 2.288 21.122 1.00 96.50 183 PRO A N 1
ATOM 1478 C CA . PRO A 1 183 ? -6.594 0.954 21.684 1.00 96.50 183 PRO A CA 1
ATOM 1479 C C . PRO A 1 183 ? -7.815 0.217 21.124 1.00 96.50 183 PRO A C 1
ATOM 1481 O O . PRO A 1 183 ? -7.827 -1.008 21.097 1.00 96.50 183 PRO A O 1
ATOM 1484 N N . THR A 1 184 ? -8.845 0.948 20.686 1.00 95.88 184 THR A N 1
ATOM 1485 C CA . THR A 1 184 ? -10.136 0.367 20.274 1.00 95.88 184 THR A CA 1
ATOM 1486 C C . THR A 1 184 ? -10.648 0.865 18.922 1.00 95.88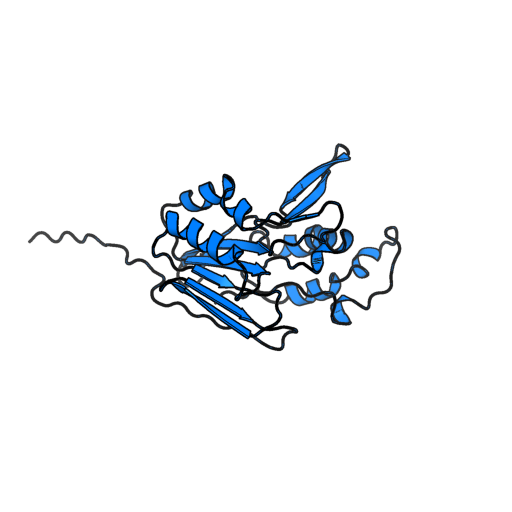 184 THR A C 1
ATOM 1488 O O . THR A 1 184 ? -11.714 0.438 18.483 1.00 95.88 184 THR A O 1
ATOM 1491 N N . THR A 1 185 ? -9.922 1.751 18.232 1.00 96.81 185 THR A N 1
ATOM 1492 C CA . THR A 1 185 ? -10.346 2.239 16.910 1.00 96.81 185 THR A CA 1
ATOM 1493 C C . THR A 1 185 ? -10.302 1.096 15.890 1.00 96.81 185 THR A C 1
ATOM 1495 O O . THR A 1 185 ? -9.277 0.417 15.809 1.00 96.81 185 THR A O 1
ATOM 1498 N N . PRO A 1 186 ? -11.357 0.859 15.094 1.00 97.81 186 PRO A N 1
ATOM 1499 C CA . PRO A 1 186 ? -11.354 -0.190 14.080 1.00 97.81 186 PRO A CA 1
ATOM 1500 C C . PRO A 1 186 ? -10.169 -0.098 13.108 1.00 97.81 186 PRO A C 1
ATOM 1502 O O . PRO A 1 186 ? -9.842 0.993 12.639 1.00 97.81 186 PRO A O 1
ATOM 1505 N N . ILE A 1 187 ? -9.552 -1.238 12.778 1.00 98.12 187 ILE A N 1
ATOM 1506 C CA . ILE A 1 187 ? -8.471 -1.336 11.783 1.00 98.12 187 ILE A CA 1
ATOM 1507 C C . ILE A 1 187 ? -8.862 -2.365 10.720 1.00 98.12 187 ILE A C 1
ATOM 1509 O O . ILE A 1 187 ? -8.961 -3.559 10.997 1.00 98.12 187 ILE A O 1
ATOM 1513 N N . LEU A 1 188 ? -9.081 -1.901 9.493 1.00 98.12 188 LEU A N 1
ATOM 1514 C CA . LEU A 1 188 ? -9.399 -2.745 8.348 1.00 98.12 188 LEU A CA 1
ATOM 1515 C C . LEU A 1 188 ? -8.128 -2.934 7.524 1.00 98.12 188 LEU A C 1
ATOM 1517 O O . LEU A 1 188 ? -7.587 -1.965 6.998 1.00 98.12 188 LEU A O 1
ATOM 1521 N N . MET A 1 189 ? -7.651 -4.167 7.401 1.00 97.69 189 MET A N 1
ATOM 1522 C CA . MET A 1 189 ? -6.450 -4.501 6.639 1.00 97.69 189 MET A CA 1
ATOM 1523 C C . MET A 1 189 ? -6.850 -5.255 5.365 1.00 97.69 189 MET A C 1
ATOM 1525 O O . MET A 1 189 ? -7.497 -6.300 5.417 1.00 97.69 189 MET A O 1
ATOM 1529 N N . LEU A 1 190 ? -6.503 -4.705 4.208 1.00 97.94 190 LEU A N 1
ATOM 1530 C CA . LEU A 1 190 ? -6.820 -5.263 2.896 1.00 97.94 190 LEU A CA 1
ATOM 1531 C C . LEU A 1 190 ? -5.535 -5.844 2.314 1.00 97.94 190 LEU A C 1
ATOM 1533 O O . LEU A 1 190 ? -4.626 -5.097 1.974 1.00 97.94 190 LEU A O 1
ATOM 1537 N N . ALA A 1 191 ? -5.452 -7.167 2.279 1.00 96.94 191 ALA A N 1
ATOM 1538 C CA . ALA A 1 191 ? -4.247 -7.941 2.012 1.00 96.94 191 ALA A CA 1
ATOM 1539 C C . ALA A 1 191 ? -4.151 -8.432 0.555 1.00 96.94 191 ALA A C 1
ATOM 1541 O O . ALA A 1 191 ? -5.091 -8.286 -0.230 1.00 96.94 191 ALA A O 1
ATOM 1542 N N . GLY A 1 192 ? -3.019 -9.054 0.202 1.00 95.38 192 GLY A N 1
ATOM 1543 C CA . GLY A 1 192 ? -2.782 -9.666 -1.112 1.00 95.38 192 GLY A CA 1
ATOM 1544 C C . GLY A 1 192 ? -1.484 -10.462 -1.168 1.00 95.38 192 GLY A C 1
ATOM 1545 O O . GLY A 1 192 ? -1.103 -11.083 -0.184 1.00 95.38 192 GLY A O 1
ATOM 1546 N N . HIS A 1 193 ? -0.784 -10.410 -2.303 1.00 95.69 193 HIS A N 1
ATOM 1547 C CA . HIS A 1 193 ? 0.469 -11.131 -2.581 1.00 95.69 193 HIS A CA 1
ATOM 1548 C C . HIS A 1 193 ? 0.348 -12.656 -2.756 1.00 95.69 193 HIS A C 1
ATOM 1550 O O . HIS A 1 193 ? 0.819 -13.194 -3.753 1.00 95.69 193 HIS A O 1
ATOM 1556 N N . THR A 1 194 ? -0.287 -13.382 -1.833 1.00 95.31 194 THR A N 1
ATOM 1557 C CA . THR A 1 194 ? -0.335 -14.858 -1.885 1.00 95.31 194 THR A CA 1
ATOM 1558 C C . THR A 1 194 ? -1.407 -15.433 -2.794 1.00 95.31 194 THR A C 1
ATOM 1560 O O . THR A 1 194 ? -1.432 -16.647 -3.008 1.00 95.31 194 THR A O 1
ATOM 1563 N N . HIS A 1 195 ? -2.251 -14.580 -3.375 1.00 95.56 195 HIS A N 1
ATOM 1564 C CA . HIS A 1 195 ? -3.235 -14.963 -4.381 1.00 95.56 195 HIS A CA 1
ATOM 1565 C C . HIS A 1 195 ? -4.328 -15.908 -3.839 1.00 95.56 195 HIS A C 1
ATOM 1567 O O . HIS A 1 195 ? -4.932 -16.671 -4.602 1.00 95.56 195 HIS A O 1
ATOM 1573 N N . VAL A 1 196 ? -4.605 -15.868 -2.531 1.00 95.56 196 VAL A N 1
ATOM 1574 C CA . VAL A 1 196 ? -5.589 -16.737 -1.863 1.00 95.56 196 VAL A CA 1
ATOM 1575 C C . VAL A 1 196 ? -6.778 -15.950 -1.316 1.00 95.56 196 VAL A C 1
ATOM 1577 O O . VAL A 1 196 ? -6.753 -14.729 -1.196 1.00 95.56 196 VAL A O 1
ATOM 1580 N N . ARG A 1 197 ? -7.860 -16.660 -0.992 1.00 97.38 197 ARG A N 1
ATOM 1581 C CA . ARG A 1 197 ? -8.965 -16.112 -0.196 1.00 97.38 197 ARG A CA 1
ATOM 1582 C C . ARG A 1 197 ? -8.672 -16.433 1.263 1.00 97.38 197 ARG A C 1
ATOM 1584 O O . ARG A 1 197 ? -8.699 -17.609 1.619 1.00 97.38 197 ARG A O 1
ATOM 1591 N N . ASP A 1 198 ? -8.383 -15.424 2.073 1.00 97.00 198 ASP A N 1
ATOM 1592 C CA . ASP A 1 198 ? -7.986 -15.615 3.473 1.00 97.00 198 ASP A CA 1
ATOM 1593 C C . ASP A 1 198 ? -8.482 -14.460 4.351 1.00 97.00 198 ASP A C 1
ATOM 1595 O O . ASP A 1 198 ? -8.710 -13.351 3.868 1.00 97.00 198 ASP A O 1
ATOM 1599 N N . CYS A 1 199 ? -8.672 -14.709 5.643 1.00 96.75 199 CYS A N 1
ATOM 1600 C CA . CYS A 1 199 ? -8.980 -13.668 6.614 1.00 96.75 199 CYS A CA 1
ATOM 1601 C C . CYS A 1 199 ? -8.460 -14.017 8.010 1.00 96.75 199 CYS A C 1
ATOM 1603 O O . CYS A 1 199 ? -8.534 -15.165 8.449 1.00 96.75 199 CYS A O 1
ATOM 1605 N N . ARG A 1 200 ? -8.003 -13.002 8.748 1.00 95.38 200 ARG A N 1
ATOM 1606 C CA . ARG A 1 200 ? -7.481 -13.157 10.112 1.00 95.38 200 ARG A CA 1
ATOM 1607 C C . ARG A 1 200 ? -7.951 -12.013 10.995 1.00 95.38 200 ARG A C 1
ATOM 1609 O O . ARG A 1 200 ? -7.719 -10.852 10.670 1.00 95.38 200 ARG A O 1
ATOM 1616 N N . MET A 1 201 ? -8.561 -12.338 12.131 1.00 95.81 201 MET A N 1
ATOM 1617 C CA . MET A 1 201 ? -8.766 -11.371 13.213 1.00 95.81 201 MET A CA 1
ATOM 1618 C C . MET A 1 201 ? -7.455 -11.199 13.980 1.00 95.81 201 MET A C 1
ATOM 1620 O O . MET A 1 201 ? -6.843 -12.196 14.364 1.00 95.81 201 MET A O 1
ATOM 1624 N N . LEU 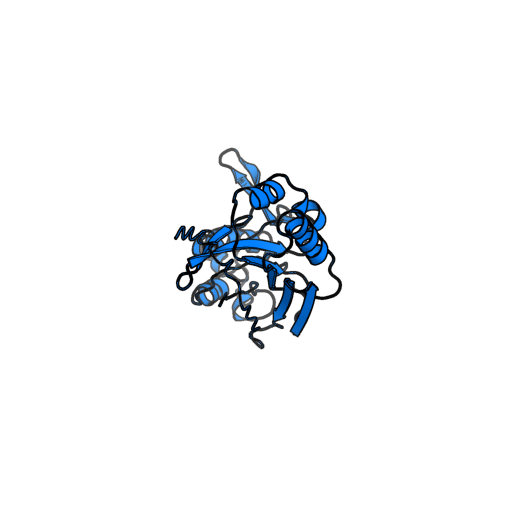A 1 202 ? -7.026 -9.956 14.193 1.00 95.06 202 LEU A N 1
ATOM 1625 C CA . LEU A 1 202 ? -5.874 -9.639 15.046 1.00 95.06 202 LEU A CA 1
ATOM 1626 C C . LEU A 1 202 ? -6.321 -9.337 16.483 1.00 95.06 202 LEU A C 1
ATOM 1628 O O . LEU A 1 202 ? -5.630 -9.693 17.431 1.00 95.06 202 LEU A O 1
ATOM 1632 N N . ASP A 1 203 ? -7.493 -8.719 16.635 1.00 96.38 203 ASP A N 1
ATOM 1633 C CA . ASP A 1 203 ? -8.218 -8.526 17.893 1.00 96.38 203 ASP A CA 1
ATOM 1634 C C . ASP A 1 203 ? -9.711 -8.284 17.606 1.00 96.38 203 ASP A C 1
ATOM 1636 O O . ASP A 1 203 ? -10.143 -8.386 16.459 1.00 96.38 203 ASP A O 1
ATOM 1640 N N . ASP A 1 204 ? -10.501 -7.933 18.623 1.00 95.50 204 ASP A N 1
ATOM 1641 C CA . ASP A 1 204 ? -11.948 -7.687 18.501 1.00 95.50 204 ASP A CA 1
ATOM 1642 C C . ASP A 1 204 ? -12.321 -6.500 17.582 1.00 95.50 204 ASP A C 1
ATOM 1644 O O . ASP A 1 204 ? -13.482 -6.355 17.193 1.00 95.50 204 ASP A O 1
ATOM 1648 N N . TYR A 1 205 ? -11.355 -5.653 17.214 1.00 96.31 205 TYR A N 1
ATOM 1649 C CA . TYR A 1 205 ? -11.532 -4.425 16.436 1.00 96.31 205 TYR A CA 1
ATOM 1650 C C . TYR A 1 205 ? -10.640 -4.374 15.181 1.00 96.31 205 TYR A C 1
ATOM 1652 O O . TYR A 1 205 ? -10.549 -3.322 14.544 1.00 96.31 205 TYR A O 1
ATOM 1660 N N . ALA A 1 206 ? -9.958 -5.462 14.814 1.00 97.06 206 ALA A N 1
ATOM 1661 C CA . ALA A 1 206 ? -9.038 -5.491 13.681 1.00 97.06 206 ALA A CA 1
ATOM 1662 C C . ALA A 1 206 ? -9.109 -6.808 12.905 1.00 97.06 206 ALA A C 1
ATOM 1664 O O . ALA A 1 206 ? -8.952 -7.893 13.470 1.00 97.06 206 ALA A O 1
ATOM 1665 N N . MET A 1 207 ? -9.273 -6.700 11.585 1.00 96.88 207 MET A N 1
ATOM 1666 C CA . MET A 1 207 ? -9.320 -7.840 10.668 1.00 96.88 207 MET A CA 1
ATOM 1667 C C . MET A 1 207 ? -8.486 -7.562 9.417 1.00 96.88 207 MET A C 1
ATOM 1669 O O . MET A 1 207 ? -8.573 -6.476 8.842 1.00 96.88 207 MET A O 1
ATOM 1673 N N . ALA A 1 208 ? -7.750 -8.578 8.967 1.00 97.12 208 ALA A N 1
ATOM 1674 C CA . ALA A 1 208 ? -7.153 -8.642 7.640 1.00 97.12 208 ALA A CA 1
ATOM 1675 C C . ALA A 1 208 ? -7.964 -9.550 6.704 1.00 97.12 208 ALA A C 1
ATOM 1677 O O . ALA A 1 208 ? -8.441 -10.600 7.137 1.00 97.12 208 ALA A O 1
ATOM 1678 N N . LEU A 1 209 ? -8.115 -9.152 5.437 1.00 97.62 209 LEU A N 1
ATOM 1679 C CA . LEU A 1 209 ? -8.829 -9.895 4.390 1.00 97.62 209 LEU A CA 1
ATOM 1680 C C . LEU A 1 209 ? -8.033 -9.899 3.079 1.00 97.62 209 LEU A C 1
ATOM 1682 O O . LEU A 1 209 ? -7.700 -8.833 2.568 1.00 97.62 209 LEU A O 1
ATOM 1686 N N . GLU A 1 210 ? -7.820 -11.078 2.497 1.00 96.81 210 GLU A N 1
ATOM 1687 C CA . GLU A 1 210 ? -7.221 -11.296 1.176 1.00 96.81 210 GLU A CA 1
ATOM 1688 C C . GLU A 1 210 ? -8.274 -11.751 0.167 1.00 96.81 210 GLU A C 1
ATOM 1690 O O . GLU A 1 210 ? -9.101 -12.622 0.449 1.00 96.81 210 GLU A O 1
ATOM 1695 N N . SER A 1 211 ? -8.242 -11.163 -1.028 1.00 97.12 211 SER A N 1
ATOM 1696 C CA . SER A 1 211 ? -9.329 -11.280 -2.007 1.00 97.12 211 SER A CA 1
ATOM 1697 C C . SER A 1 211 ? -8.952 -12.092 -3.247 1.00 97.12 211 SER A C 1
ATOM 1699 O O . SER A 1 211 ? -9.414 -11.785 -4.340 1.00 97.12 211 SER A O 1
ATOM 1701 N N . GLY A 1 212 ? -8.149 -13.148 -3.108 1.00 94.69 212 GLY A N 1
ATOM 1702 C CA . GLY A 1 212 ? -7.811 -14.044 -4.215 1.00 94.69 212 GLY A CA 1
ATOM 1703 C C . GLY A 1 212 ? -6.927 -13.390 -5.279 1.00 94.69 212 GLY A C 1
ATOM 1704 O O . GLY A 1 212 ? -5.974 -12.687 -4.956 1.00 94.69 212 GLY A O 1
ATOM 1705 N N . ARG A 1 213 ? -7.210 -13.680 -6.555 1.00 93.62 213 ARG A N 1
ATOM 1706 C CA . ARG A 1 213 ? -6.385 -13.283 -7.707 1.00 93.62 213 ARG A CA 1
ATOM 1707 C C . ARG A 1 213 ? -7.196 -13.162 -8.995 1.00 93.62 213 ARG A C 1
ATOM 1709 O O . ARG A 1 213 ? -8.332 -13.629 -9.054 1.00 93.62 213 ARG A O 1
ATOM 1716 N N . TYR A 1 214 ? -6.574 -12.587 -10.025 1.00 91.62 214 TYR A N 1
ATOM 1717 C CA . TYR A 1 214 ? -6.994 -12.657 -11.437 1.00 91.62 214 TYR A CA 1
ATOM 1718 C C . TYR A 1 214 ? -8.452 -12.260 -11.710 1.00 91.62 214 TYR A C 1
ATOM 1720 O O . TYR A 1 214 ? -9.088 -12.796 -12.613 1.00 91.62 214 TYR A O 1
ATOM 1728 N N . LEU A 1 215 ? -8.991 -11.330 -10.914 1.00 90.94 215 LEU A N 1
ATOM 1729 C CA . LEU A 1 215 ? -10.394 -10.902 -10.978 1.00 90.94 215 LEU A CA 1
ATOM 1730 C C . LEU A 1 215 ? -11.411 -12.051 -10.772 1.00 90.94 215 LEU A C 1
ATOM 1732 O O . LEU A 1 215 ? -12.583 -11.918 -11.112 1.00 90.94 215 LEU A O 1
ATOM 1736 N N . GLU A 1 216 ? -10.999 -13.171 -10.166 1.00 93.19 216 GLU A N 1
ATOM 1737 C CA . GLU A 1 216 ? -11.869 -14.319 -9.855 1.00 93.19 216 GLU A CA 1
ATOM 1738 C C . GLU A 1 216 ? -12.698 -14.104 -8.577 1.00 93.19 216 GLU A C 1
ATOM 1740 O O . GLU A 1 216 ? -13.573 -14.907 -8.241 1.00 93.19 216 GLU A O 1
ATOM 1745 N N . THR A 1 217 ? -12.370 -13.075 -7.792 1.00 92.81 217 THR A N 1
ATOM 1746 C CA . THR A 1 217 ? -12.930 -12.852 -6.456 1.00 92.81 217 THR A CA 1
ATOM 1747 C C . THR A 1 217 ? -13.055 -11.362 -6.159 1.00 92.81 217 THR A C 1
ATOM 1749 O O . THR A 1 217 ? -12.144 -10.590 -6.431 1.00 92.81 217 THR A O 1
ATOM 1752 N N . ILE A 1 218 ? -14.171 -10.980 -5.537 1.00 95.50 218 ILE A N 1
ATOM 1753 C CA . ILE A 1 218 ? -14.356 -9.672 -4.905 1.00 95.50 218 ILE A CA 1
ATOM 1754 C C . ILE A 1 218 ? -14.493 -9.931 -3.404 1.00 95.50 218 ILE A C 1
ATOM 1756 O O . ILE A 1 218 ? -15.438 -10.597 -2.977 1.00 95.50 218 ILE A O 1
ATOM 1760 N N . GLY A 1 219 ? -13.533 -9.456 -2.611 1.00 94.62 219 GLY A N 1
ATOM 1761 C CA . GLY A 1 219 ? -13.601 -9.549 -1.155 1.00 94.62 219 GLY A CA 1
ATOM 1762 C C . GLY A 1 219 ? -14.628 -8.584 -0.574 1.00 94.62 219 GLY A C 1
ATOM 1763 O O . GLY A 1 219 ? -14.879 -7.511 -1.120 1.00 94.62 219 GLY A O 1
ATOM 1764 N N . TRP A 1 220 ? -15.220 -8.960 0.558 1.00 95.56 220 TRP A N 1
ATOM 1765 C CA . TRP A 1 220 ? -16.210 -8.138 1.243 1.00 95.56 220 TRP A CA 1
ATOM 1766 C C . TRP A 1 220 ? -15.966 -8.118 2.750 1.00 95.56 220 TRP A C 1
ATOM 1768 O O . TRP A 1 220 ? -15.967 -9.162 3.399 1.00 95.56 220 TRP A O 1
ATOM 1778 N N . MET A 1 221 ? -15.821 -6.915 3.309 1.00 93.25 221 MET A N 1
ATOM 1779 C CA . MET A 1 221 ? -15.728 -6.670 4.747 1.00 93.25 221 MET A CA 1
ATOM 1780 C C . MET A 1 221 ? -16.684 -5.541 5.133 1.00 93.25 221 MET A C 1
ATOM 1782 O O . MET A 1 221 ? -16.719 -4.489 4.493 1.00 93.25 221 MET A O 1
ATOM 1786 N N . SER A 1 222 ? -17.453 -5.746 6.200 1.00 91.62 222 SER A N 1
ATOM 1787 C CA . SER A 1 222 ? -18.329 -4.725 6.775 1.00 91.62 222 SER A CA 1
ATOM 1788 C C . SER A 1 222 ? -18.044 -4.564 8.258 1.00 91.62 222 SER A C 1
ATOM 1790 O O . SER A 1 222 ? -17.967 -5.559 8.975 1.00 91.62 222 SER A O 1
ATOM 1792 N N . VAL A 1 223 ? -17.959 -3.319 8.719 1.00 88.56 223 VAL A N 1
ATOM 1793 C CA . VAL A 1 223 ? -17.747 -2.987 10.130 1.00 88.56 223 VAL A CA 1
ATOM 1794 C C . VAL A 1 223 ? -18.946 -2.191 10.633 1.00 88.56 223 VAL A C 1
ATOM 1796 O O . VAL A 1 223 ? -19.397 -1.245 9.988 1.00 88.56 223 VAL A O 1
ATOM 1799 N N . SER A 1 224 ? -19.485 -2.598 11.777 1.00 86.50 224 SER A N 1
ATOM 1800 C CA . SER A 1 224 ? -20.576 -1.908 12.469 1.00 86.50 224 SER A CA 1
ATOM 1801 C C . SER A 1 224 ? -20.047 -1.042 13.610 1.00 86.50 224 SER A C 1
ATOM 1803 O O . SER A 1 224 ? -18.980 -1.319 14.146 1.00 86.50 224 SER A O 1
ATOM 1805 N N . ASN A 1 225 ? -20.836 -0.052 14.041 1.00 80.62 225 ASN A N 1
ATOM 1806 C CA . ASN A 1 225 ? -20.539 0.789 15.211 1.00 80.62 225 ASN A CA 1
ATOM 1807 C C . ASN A 1 225 ? -19.212 1.570 15.113 1.00 80.62 225 ASN A C 1
ATOM 1809 O O . ASN A 1 225 ? -18.558 1.805 16.122 1.00 80.62 225 ASN A O 1
ATOM 1813 N N . VAL A 1 226 ? -18.838 1.991 13.899 1.00 78.00 226 VAL A N 1
ATOM 1814 C CA . VAL A 1 226 ? -17.590 2.727 13.607 1.00 78.00 226 VAL A CA 1
ATOM 1815 C C . VAL A 1 226 ? -17.609 4.164 14.164 1.00 78.00 226 VAL A C 1
ATOM 1817 O O . VAL A 1 226 ? -16.567 4.782 14.323 1.00 78.00 226 VAL A O 1
ATOM 1820 N N . SER A 1 227 ? -18.781 4.696 14.520 1.00 67.81 227 SER A N 1
ATOM 1821 C CA . SER A 1 227 ? -18.912 6.016 15.144 1.00 67.81 227 SER A CA 1
ATOM 1822 C C . SER A 1 227 ? -18.778 5.945 16.668 1.00 67.81 227 SER A C 1
ATOM 1824 O O . SER A 1 227 ? -19.608 5.312 17.336 1.00 67.81 227 SER A O 1
ATOM 1826 N N . PHE A 1 228 ? -17.826 6.685 17.241 1.00 50.28 228 PHE A N 1
ATOM 1827 C CA . PHE A 1 228 ? -17.873 7.026 18.663 1.00 50.28 228 PHE A CA 1
ATOM 1828 C C . PHE A 1 228 ? -19.095 7.924 18.907 1.00 50.28 228 PHE A C 1
ATOM 1830 O O . PHE A 1 228 ? -19.287 8.933 18.225 1.00 50.28 228 PHE A O 1
ATOM 1837 N N . ARG A 1 229 ? -19.962 7.551 19.859 1.00 45.28 229 ARG A N 1
ATOM 1838 C CA . ARG A 1 229 ? -21.077 8.406 20.290 1.00 45.28 229 ARG A CA 1
ATOM 1839 C C . ARG A 1 229 ? -20.480 9.735 20.732 1.00 45.28 229 ARG A C 1
ATOM 1841 O O . ARG A 1 229 ? -19.741 9.761 21.710 1.00 45.28 229 ARG A O 1
ATOM 1848 N N . ALA A 1 230 ? -20.819 10.826 20.049 1.00 39.03 230 ALA A N 1
ATOM 1849 C CA . ALA A 1 230 ? -20.625 12.151 20.608 1.00 39.03 230 ALA A CA 1
ATOM 1850 C C . ALA A 1 230 ? -21.272 12.141 21.996 1.00 39.03 230 ALA A C 1
ATOM 1852 O O . ALA A 1 230 ? -22.493 12.014 22.123 1.00 39.03 230 ALA A O 1
ATOM 1853 N N . THR A 1 231 ? -20.454 12.187 23.044 1.00 34.59 231 THR A N 1
ATOM 1854 C CA . THR A 1 231 ? -20.928 12.393 24.402 1.00 34.59 231 THR A CA 1
ATOM 1855 C C . THR A 1 231 ? -21.506 13.801 24.433 1.00 34.59 231 THR A C 1
ATOM 1857 O O . THR A 1 231 ? -20.819 14.768 24.751 1.00 34.59 231 THR A O 1
ATOM 1860 N N . HIS A 1 232 ? -22.778 13.947 24.065 1.00 31.62 232 HIS A N 1
ATOM 1861 C CA . HIS A 1 232 ? -23.557 15.074 24.531 1.00 31.62 232 HIS A CA 1
ATOM 1862 C C . HIS A 1 232 ? -23.632 14.924 26.048 1.00 31.62 232 HIS A C 1
ATOM 1864 O O . HIS A 1 232 ? -24.436 14.158 26.577 1.00 31.62 232 HIS A O 1
ATOM 1870 N N . ILE A 1 233 ? -22.766 15.650 26.753 1.00 31.47 233 ILE A N 1
ATOM 1871 C CA . ILE A 1 233 ? -23.042 16.062 28.123 1.00 31.47 233 ILE A CA 1
ATOM 1872 C C . ILE A 1 233 ? -24.275 16.965 28.025 1.00 31.47 233 ILE A C 1
ATOM 1874 O O . ILE A 1 233 ? -24.175 18.170 27.816 1.00 31.47 233 ILE A O 1
ATOM 1878 N N . LEU A 1 234 ? -25.458 16.364 28.112 1.00 30.88 234 LEU A N 1
ATOM 1879 C CA . LEU A 1 234 ? -26.655 17.071 28.532 1.00 30.88 234 LEU A CA 1
ATOM 1880 C C . LEU A 1 234 ? -26.612 17.094 30.056 1.00 30.88 234 LEU A C 1
ATOM 1882 O O . LEU A 1 234 ? -27.029 16.154 30.728 1.00 30.88 234 LEU A O 1
ATOM 1886 N N . ALA A 1 235 ? -26.061 18.177 30.597 1.00 30.00 235 ALA A N 1
ATOM 1887 C CA . ALA A 1 235 ? -26.420 18.598 31.936 1.00 30.00 235 ALA A CA 1
ATOM 1888 C C . ALA A 1 235 ? -27.892 19.030 31.884 1.00 30.00 235 ALA A C 1
ATOM 1890 O O . ALA A 1 235 ? -28.208 20.097 31.364 1.00 30.00 235 ALA A O 1
ATOM 1891 N N . ALA A 1 236 ? -28.789 18.192 32.394 1.00 28.42 236 ALA A N 1
ATOM 1892 C CA . ALA A 1 236 ? -30.096 18.644 32.840 1.00 28.42 236 ALA A CA 1
ATOM 1893 C C . ALA A 1 236 ? -30.037 18.744 34.367 1.00 28.42 236 ALA A C 1
ATOM 1895 O O . ALA A 1 236 ? -30.024 17.739 35.077 1.00 28.42 236 ALA A O 1
ATOM 1896 N N . LEU A 1 237 ? -29.906 19.980 34.847 1.00 27.78 237 LEU A N 1
ATOM 1897 C CA . LEU A 1 237 ? -30.255 20.373 36.205 1.00 27.78 237 LEU A CA 1
ATOM 1898 C C . LEU A 1 237 ? -31.743 20.749 36.208 1.00 27.78 237 LEU A C 1
ATOM 1900 O O . LEU A 1 237 ? -32.149 21.588 35.404 1.00 27.78 237 LEU A O 1
ATOM 1904 N N . HIS A 1 238 ? -32.450 20.154 37.177 1.00 36.28 238 HIS A N 1
ATOM 1905 C CA . HIS A 1 238 ? -33.869 20.268 37.561 1.00 36.28 238 HIS A CA 1
ATOM 1906 C C . HIS A 1 238 ? -34.851 19.378 36.798 1.00 36.28 238 HIS A C 1
ATOM 1908 O O . HIS A 1 238 ? -35.179 19.670 35.630 1.00 36.28 238 HIS A O 1
#

Solvent-accessible surface area (backbone atoms only — not comparable to full-atom values): 13486 Å² total; per-residue (Å²): 138,80,42,74,58,65,74,69,50,86,85,47,68,74,19,52,68,49,66,90,55,56,87,86,40,95,62,22,68,74,34,36,56,22,48,64,35,46,61,58,58,66,71,52,89,60,66,38,35,26,59,46,69,72,48,31,56,40,52,68,35,40,48,46,41,45,73,64,50,34,66,77,46,62,64,31,25,16,19,50,33,35,30,40,45,46,68,47,99,87,64,51,71,45,77,40,54,56,34,30,51,52,39,74,50,63,44,90,86,82,59,44,39,35,42,34,37,6,39,44,47,73,57,85,69,49,20,87,54,48,45,58,42,43,39,64,58,47,58,68,35,66,68,49,54,46,61,70,63,72,52,98,74,62,35,32,38,39,36,37,26,32,30,40,65,75,96,44,65,45,59,56,39,50,49,52,62,46,37,80,77,41,79,71,49,35,36,43,33,41,30,26,80,73,52,43,76,47,72,44,75,81,52,101,44,28,41,32,40,20,38,30,46,94,85,77,47,84,69,85,87,87,85,79,83,54,68,77,76,78,79,75,81,74,84,80,84,132